Protein AF-A0A2N2P3Z3-F1 (afdb_monomer_lite)

Secondary structure (DSSP, 8-state):
----------------TT-----------------EEEEEEEESSSEEEEEEEE-TTS-EEEEEEEETTEEEEEEEEEETTEEEEEEEEETTS-EEEEE--TT----B-HHHHHHHHHHHHHTS-SPPPHHHHHHHHTT----SEEEEEEETTTEEEEEEEETTEEEEEE--SSEEEEEEEPP-TT------HHHHHHHHHHH-TT--HHHHHHHHHHHSTT-TTEEEEEEETTTTEEEEESTT-TTSEEEEETTTTEEEEEES-SS--EEEPPTT-EEHHHHHH---THHHHHHHHHHHHHHHHHHHHHHHHHHHHHH-

pLDDT: mean 82.74, std 19.51, range [28.84, 98.62]

Sequence (320 aa):
MIYRVLSIIVIWISLLPGFQPNTQNNLQTQDEPQPYTGSFVVYSDETYFGSNIDTLTGELRFRFKQANNHRAVFFDLLVGTEYFTIGAINDRGVFISFIITEDFLAGLTPSQFENDFFSTIYETLTIPSENRIREIVSYWDLQNVKMIFAGPNRNAYHLEIQGDLVEIRKIDGNYLSVAYQYSTDSGINMPSQYSFDTQLQAELAGFNRSKGLNLLNQFSGARQSIVSLFFEPAENKLYITLDNNITQIWMINVDGGTIETFRGFDQYHIGNVPEIGITSNDLRILNFSNEKLMDRVILGAIGILLIILVSNFILIKKTA

Radius of gyration: 28.52 Å; chains: 1; bounding box: 121×45×72 Å

Structure (mmCIF, N/CA/C/O backbone):
data_AF-A0A2N2P3Z3-F1
#
_entry.id   AF-A0A2N2P3Z3-F1
#
loop_
_atom_site.group_PDB
_atom_site.id
_atom_site.type_symbol
_atom_site.label_atom_id
_atom_site.label_alt_id
_atom_site.label_comp_id
_atom_site.label_asym_id
_atom_site.label_entity_id
_atom_site.label_seq_id
_atom_site.pdbx_PDB_ins_code
_atom_site.Cartn_x
_atom_site.Cartn_y
_atom_site.Cartn_z
_atom_site.occupancy
_atom_site.B_iso_or_equiv
_atom_site.auth_seq_id
_atom_site.auth_comp_id
_atom_site.auth_asym_id
_atom_site.auth_atom_id
_atom_site.pdbx_PDB_model_num
ATOM 1 N N . MET A 1 1 ? 59.239 15.417 49.909 1.00 39.31 1 MET A N 1
ATOM 2 C CA . MET A 1 1 ? 60.373 16.037 49.192 1.00 39.31 1 MET A CA 1
ATOM 3 C C . MET A 1 1 ? 61.646 15.376 49.698 1.00 39.31 1 MET A C 1
ATOM 5 O O . MET A 1 1 ? 61.897 15.489 50.886 1.00 39.31 1 MET A O 1
ATOM 9 N N . ILE A 1 2 ? 62.331 14.635 48.814 1.00 32.91 2 ILE A N 1
ATOM 10 C CA . ILE A 1 2 ? 63.708 14.077 48.843 1.00 32.91 2 ILE A CA 1
ATOM 11 C C . ILE A 1 2 ? 63.697 12.700 48.137 1.00 32.91 2 ILE A C 1
ATOM 13 O O . ILE A 1 2 ? 63.240 11.697 48.672 1.00 32.91 2 ILE A O 1
ATOM 17 N N . TYR A 1 3 ? 64.095 12.763 46.859 1.00 34.97 3 TYR A N 1
ATOM 18 C CA . TYR A 1 3 ? 64.877 11.839 46.013 1.00 34.97 3 TYR A CA 1
ATOM 19 C C . TYR A 1 3 ? 65.542 10.619 46.708 1.00 34.97 3 TYR A C 1
ATOM 21 O O . TYR A 1 3 ? 65.936 10.742 47.855 1.00 34.97 3 TYR A O 1
ATOM 29 N N . ARG A 1 4 ? 65.889 9.467 46.101 1.00 38.19 4 ARG A N 1
ATOM 30 C CA . ARG A 1 4 ? 65.838 8.842 44.755 1.00 38.19 4 ARG A CA 1
ATOM 31 C C . ARG A 1 4 ? 66.692 7.547 44.870 1.00 38.19 4 ARG A C 1
ATOM 33 O O . ARG A 1 4 ? 67.586 7.504 45.707 1.00 38.19 4 ARG A O 1
ATOM 40 N N . VAL A 1 5 ? 66.519 6.622 43.920 1.00 35.47 5 VAL A N 1
ATOM 41 C CA . VAL A 1 5 ? 67.502 5.641 43.381 1.00 35.47 5 VAL A CA 1
ATOM 42 C C . VAL A 1 5 ? 67.357 4.155 43.787 1.00 35.47 5 VAL A C 1
ATOM 44 O O . VAL A 1 5 ? 67.259 3.807 44.956 1.00 35.47 5 VAL A O 1
ATOM 47 N N . LEU A 1 6 ? 67.494 3.340 42.725 1.00 28.84 6 LEU A N 1
ATOM 48 C CA . LEU A 1 6 ? 67.692 1.890 42.537 1.00 28.84 6 LEU A CA 1
ATOM 49 C C . LEU A 1 6 ? 66.429 1.062 42.231 1.00 28.84 6 LEU A C 1
ATOM 51 O O . LEU A 1 6 ? 65.482 1.087 42.996 1.00 28.84 6 LEU A O 1
ATOM 55 N N . SER A 1 7 ? 66.337 0.250 41.172 1.00 29.86 7 SER A N 1
ATOM 56 C CA . SER A 1 7 ? 67.176 0.027 39.986 1.00 29.86 7 SER A CA 1
ATOM 57 C C . SER A 1 7 ? 66.409 -0.841 38.975 1.00 29.86 7 SER A C 1
ATOM 59 O O . SER A 1 7 ? 65.737 -1.796 39.340 1.00 29.86 7 SER A O 1
ATOM 61 N N . ILE A 1 8 ? 66.570 -0.469 37.708 1.00 35.28 8 ILE A N 1
ATOM 62 C CA . ILE A 1 8 ? 66.515 -1.220 36.444 1.00 35.28 8 ILE A CA 1
ATOM 63 C C . ILE A 1 8 ? 66.416 -2.756 36.556 1.00 35.28 8 ILE A C 1
ATOM 65 O O . ILE A 1 8 ? 67.372 -3.383 36.997 1.00 35.28 8 ILE A O 1
ATOM 69 N N . ILE A 1 9 ? 65.363 -3.344 35.966 1.00 32.34 9 ILE A N 1
ATOM 70 C CA . ILE A 1 9 ? 65.470 -4.541 35.108 1.00 32.34 9 ILE A CA 1
ATOM 71 C C . ILE A 1 9 ? 64.547 -4.339 33.897 1.00 32.34 9 ILE A C 1
ATOM 73 O O . ILE A 1 9 ? 63.337 -4.532 33.960 1.00 32.34 9 ILE A O 1
ATOM 77 N N . VAL A 1 10 ? 65.152 -3.918 32.788 1.00 35.03 10 VAL A N 1
ATOM 78 C CA . VAL A 1 10 ? 64.618 -4.060 31.432 1.00 35.03 10 VAL A CA 1
ATOM 79 C C . VAL A 1 10 ? 65.213 -5.359 30.903 1.00 35.03 10 VAL A C 1
ATOM 81 O O . VAL A 1 10 ? 66.427 -5.430 30.726 1.00 35.03 10 VAL A O 1
ATOM 84 N N . ILE A 1 11 ? 64.392 -6.381 30.663 1.00 36.84 11 ILE A N 1
ATOM 85 C CA . ILE A 1 11 ? 64.802 -7.534 29.857 1.00 36.84 11 ILE A CA 1
ATOM 86 C C . ILE A 1 11 ? 63.898 -7.602 28.635 1.00 36.84 11 ILE A C 1
ATOM 88 O O . ILE A 1 11 ? 62.698 -7.853 28.709 1.00 36.84 11 ILE A O 1
ATOM 92 N N . TRP A 1 12 ? 64.554 -7.334 27.514 1.00 34.81 12 TRP A N 1
ATOM 93 C CA . TRP A 1 12 ? 64.168 -7.652 26.155 1.00 34.81 12 TRP A CA 1
ATOM 94 C C . TRP A 1 12 ? 63.855 -9.145 26.005 1.00 34.81 12 TRP A C 1
ATOM 96 O O . TRP A 1 12 ? 64.734 -9.977 26.211 1.00 34.81 12 TRP A O 1
ATOM 106 N N . ILE A 1 13 ? 62.643 -9.474 25.555 1.00 35.88 13 ILE A N 1
ATOM 107 C CA . ILE A 1 13 ? 62.380 -10.708 24.805 1.00 35.88 13 ILE A CA 1
ATOM 108 C C . ILE A 1 13 ? 61.639 -10.305 23.530 1.00 35.88 13 ILE A C 1
ATOM 110 O O . ILE A 1 13 ? 60.417 -10.333 23.435 1.00 35.88 13 ILE A O 1
ATOM 114 N N . SER A 1 14 ? 62.417 -9.886 22.543 1.00 35.62 14 SER A N 1
ATOM 115 C CA . SER A 1 14 ? 62.091 -10.025 21.129 1.00 35.62 14 SER A CA 1
ATOM 116 C C . SER A 1 14 ? 63.182 -10.916 20.540 1.00 35.62 14 SER A C 1
ATOM 118 O O . SER A 1 14 ? 64.341 -10.767 20.919 1.00 35.62 14 SER A O 1
ATOM 120 N N . LEU A 1 15 ? 62.781 -11.845 19.662 1.00 40.59 15 LEU A N 1
ATOM 121 C CA . LEU A 1 15 ? 63.552 -12.915 18.991 1.00 40.59 15 LEU A CA 1
ATOM 122 C C . LEU A 1 15 ? 63.133 -14.339 19.403 1.00 40.59 15 LEU A C 1
ATOM 124 O O . LEU A 1 15 ? 63.934 -15.141 19.871 1.00 40.59 15 LEU A O 1
ATOM 128 N N . LEU A 1 16 ? 61.874 -14.679 19.119 1.00 36.31 16 LEU A N 1
ATOM 129 C CA . LEU A 1 16 ? 61.511 -16.033 18.697 1.00 36.31 16 LEU A CA 1
ATOM 130 C C . LEU A 1 16 ? 60.692 -15.928 17.398 1.00 36.31 16 LEU A C 1
ATOM 132 O O . LEU A 1 16 ? 59.598 -15.361 17.422 1.00 36.31 16 LEU A O 1
ATOM 136 N N . PRO A 1 17 ? 61.194 -16.432 16.257 1.00 39.22 17 PRO A N 1
ATOM 137 C CA . PRO A 1 17 ? 60.389 -16.576 15.054 1.00 39.22 17 PRO A CA 1
ATOM 138 C C . PRO A 1 17 ? 59.446 -17.766 15.266 1.00 39.22 17 PRO A C 1
ATOM 140 O O . PRO A 1 17 ? 59.898 -18.905 15.343 1.00 39.22 17 PRO A O 1
ATOM 143 N N . GLY A 1 18 ? 58.145 -17.508 15.415 1.00 45.94 18 GLY A N 1
ATOM 144 C CA . GLY A 1 18 ? 57.142 -18.581 15.491 1.00 45.94 18 GLY A CA 1
ATOM 145 C C . GLY A 1 18 ? 55.956 -18.362 16.430 1.00 45.94 18 GLY A C 1
ATOM 146 O O . GLY A 1 18 ? 55.043 -19.177 16.418 1.00 45.94 18 GLY A O 1
ATOM 147 N N . PHE A 1 19 ? 55.911 -17.274 17.203 1.00 32.53 19 PHE A N 1
ATOM 148 C CA . PHE A 1 19 ? 54.709 -16.900 17.955 1.00 32.53 19 PHE A CA 1
ATOM 149 C C . PHE A 1 19 ? 53.917 -15.844 17.176 1.00 32.53 19 PHE A C 1
ATOM 151 O O . PHE A 1 19 ? 54.116 -14.644 17.351 1.00 32.53 19 PHE A O 1
ATOM 158 N N . GLN A 1 20 ? 53.021 -16.287 16.292 1.00 38.12 20 GLN A N 1
ATOM 159 C CA . GLN A 1 20 ? 51.887 -15.450 15.908 1.00 38.12 20 GLN A CA 1
ATOM 160 C C . GLN A 1 20 ? 50.830 -15.587 17.010 1.00 38.12 20 GLN A C 1
ATOM 162 O O . GLN A 1 20 ? 50.390 -16.711 17.267 1.00 38.12 20 GLN A O 1
ATOM 167 N N . PRO A 1 21 ? 50.421 -14.505 17.698 1.00 36.94 21 PRO A N 1
ATOM 168 C CA . PRO A 1 21 ? 49.223 -14.567 18.514 1.00 36.94 21 PRO A CA 1
ATOM 169 C C . PRO A 1 21 ? 48.068 -14.924 17.581 1.00 36.94 21 PRO A C 1
ATOM 171 O O . PRO A 1 21 ? 47.825 -14.251 16.582 1.00 36.94 21 PRO A O 1
ATOM 174 N N . ASN A 1 22 ? 47.410 -16.035 17.892 1.00 32.59 22 ASN A N 1
ATOM 175 C CA . ASN A 1 22 ? 46.232 -16.513 17.199 1.00 32.59 22 ASN A CA 1
ATOM 176 C C . ASN A 1 22 ? 45.123 -15.465 17.379 1.00 32.59 22 ASN A C 1
ATOM 178 O O . ASN A 1 22 ? 44.410 -15.471 18.380 1.00 32.59 22 ASN A O 1
ATOM 182 N N . THR A 1 23 ? 45.013 -14.516 16.450 1.00 36.41 23 THR A N 1
ATOM 183 C CA . THR A 1 23 ? 43.894 -13.576 16.370 1.00 36.41 23 THR A CA 1
ATOM 184 C C . THR A 1 23 ? 42.687 -14.299 15.784 1.00 36.41 23 THR A C 1
ATOM 186 O O . THR A 1 23 ? 42.245 -14.013 14.676 1.00 36.41 23 THR A O 1
ATOM 189 N N . GLN A 1 24 ? 42.146 -15.255 16.534 1.00 40.38 24 GLN A N 1
ATOM 190 C CA . GLN A 1 24 ? 40.719 -15.528 16.492 1.00 40.38 24 GLN A CA 1
ATOM 191 C C . GLN A 1 24 ? 40.101 -14.864 17.710 1.00 40.38 24 GLN A C 1
ATOM 193 O O . GLN A 1 24 ? 40.315 -15.304 18.836 1.00 40.38 24 GLN A O 1
ATOM 198 N N . ASN A 1 25 ? 39.428 -13.745 17.450 1.00 33.97 25 ASN A N 1
ATOM 199 C CA . ASN A 1 25 ? 38.181 -13.297 18.075 1.00 33.97 25 ASN A CA 1
ATOM 200 C C . ASN A 1 25 ? 38.008 -11.800 17.805 1.00 33.97 25 ASN A C 1
ATOM 202 O O . ASN A 1 25 ? 38.025 -10.984 18.715 1.00 33.97 25 ASN A O 1
ATOM 206 N N . ASN A 1 26 ? 37.803 -11.448 16.538 1.00 29.75 26 ASN A N 1
ATOM 207 C CA . ASN A 1 26 ? 36.744 -10.496 16.247 1.00 29.75 26 ASN A CA 1
ATOM 208 C C . ASN A 1 26 ? 35.620 -11.337 15.660 1.00 29.75 26 ASN A C 1
ATOM 210 O O . ASN A 1 26 ? 35.545 -11.556 14.454 1.00 29.75 26 ASN A O 1
ATOM 214 N N . LEU A 1 27 ? 34.798 -11.885 16.558 1.00 33.72 27 LEU A N 1
ATOM 215 C CA . LEU A 1 27 ? 33.400 -12.119 16.239 1.00 33.72 27 LEU A CA 1
ATOM 216 C C . LEU A 1 27 ? 32.910 -10.803 15.637 1.00 33.72 27 LEU A C 1
ATOM 218 O O . LEU A 1 27 ? 32.864 -9.794 16.339 1.00 33.72 27 LEU A O 1
ATOM 222 N N . GLN A 1 28 ? 32.654 -10.808 14.329 1.00 30.89 28 GLN A N 1
ATOM 223 C CA . GLN A 1 28 ? 31.801 -9.811 13.709 1.00 30.89 28 GLN A CA 1
ATOM 224 C C . GLN A 1 28 ? 30.527 -9.807 14.546 1.00 30.89 28 GLN A C 1
ATOM 226 O O . GLN A 1 28 ? 29.762 -10.772 14.544 1.00 30.89 28 GLN A O 1
ATOM 231 N N . THR A 1 29 ? 30.369 -8.769 15.359 1.00 32.88 29 THR A N 1
ATOM 232 C CA . THR A 1 29 ? 29.075 -8.402 15.908 1.00 32.88 29 THR A CA 1
ATOM 233 C C . THR A 1 29 ? 28.138 -8.348 14.717 1.00 32.88 29 THR A C 1
ATOM 235 O O . THR A 1 29 ? 28.451 -7.635 13.767 1.00 32.88 29 THR A O 1
ATOM 238 N N . GLN A 1 30 ? 27.082 -9.168 14.738 1.00 37.25 30 GLN A N 1
ATOM 239 C CA . GLN A 1 30 ? 25.991 -9.111 13.769 1.00 37.25 30 GLN A CA 1
ATOM 240 C C . GLN A 1 30 ? 25.714 -7.645 13.457 1.00 37.25 30 GLN A C 1
ATOM 242 O O . GLN A 1 30 ? 25.339 -6.898 14.362 1.00 37.25 30 GLN A O 1
ATOM 247 N N . ASP A 1 31 ? 25.985 -7.250 12.214 1.00 42.22 31 ASP A N 1
ATOM 248 C CA . ASP A 1 31 ? 25.640 -5.933 11.710 1.00 42.22 31 ASP A CA 1
ATOM 249 C C . ASP A 1 31 ? 24.164 -5.715 12.035 1.00 42.22 31 ASP A C 1
ATOM 251 O O . ASP A 1 31 ? 23.313 -6.506 11.612 1.00 42.22 31 ASP A O 1
ATOM 255 N N . GLU A 1 32 ? 23.855 -4.701 12.847 1.00 43.09 32 GLU A N 1
ATOM 256 C CA . GLU A 1 32 ? 22.461 -4.327 13.035 1.00 43.09 32 GLU A CA 1
ATOM 257 C C . GLU A 1 32 ? 21.872 -4.057 11.647 1.00 43.09 32 GLU A C 1
ATOM 259 O O . GLU A 1 32 ? 22.487 -3.311 10.875 1.00 43.09 32 GLU A O 1
ATOM 264 N N . PRO A 1 33 ? 20.737 -4.684 11.288 1.00 48.66 33 PRO A N 1
ATOM 265 C CA . PRO A 1 33 ? 20.140 -4.496 9.982 1.00 48.66 33 PRO A CA 1
ATOM 266 C C . PRO A 1 33 ? 19.823 -3.017 9.820 1.00 48.66 33 PRO A C 1
ATOM 268 O O . PRO A 1 33 ? 19.023 -2.426 10.550 1.00 48.66 33 PRO A O 1
ATOM 271 N N . GLN A 1 34 ? 20.528 -2.416 8.875 1.00 54.81 34 GLN A N 1
ATOM 272 C CA . GLN A 1 34 ? 20.375 -1.013 8.545 1.00 54.81 34 GLN A CA 1
ATOM 273 C C . GLN A 1 34 ? 18.978 -0.835 7.948 1.00 54.81 34 GLN A C 1
ATOM 275 O O . GLN A 1 34 ? 18.419 -1.793 7.420 1.00 54.81 34 GLN A O 1
ATOM 280 N N . PRO A 1 35 ? 18.346 0.324 8.119 1.00 59.03 35 PRO A N 1
ATOM 281 C CA . PRO A 1 35 ? 16.951 0.484 7.744 1.00 59.03 35 PRO A CA 1
ATOM 282 C C . PRO A 1 35 ? 16.801 0.545 6.224 1.00 59.03 35 PRO A C 1
ATOM 284 O O . PRO A 1 35 ? 17.507 1.305 5.564 1.00 59.03 35 PRO A O 1
ATOM 287 N N . TYR A 1 36 ? 15.854 -0.223 5.688 1.00 74.06 36 TYR A N 1
ATOM 288 C CA . TYR A 1 36 ? 15.431 -0.175 4.290 1.00 74.06 36 TYR A CA 1
ATOM 289 C C . TYR A 1 36 ? 13.912 -0.050 4.228 1.00 74.06 36 TYR A C 1
ATOM 291 O O . TYR A 1 36 ? 13.176 -0.573 5.069 1.00 74.06 36 TYR A O 1
ATOM 299 N N . THR A 1 37 ? 13.417 0.599 3.183 1.00 81.88 37 THR A N 1
ATOM 300 C CA . THR A 1 37 ? 12.019 0.447 2.783 1.00 81.88 37 THR A CA 1
ATOM 301 C C . THR A 1 37 ? 11.971 -0.582 1.666 1.00 81.88 37 THR A C 1
ATOM 303 O O . THR A 1 37 ? 12.776 -0.571 0.738 1.00 81.88 37 THR A O 1
ATOM 306 N N . GLY A 1 38 ? 11.061 -1.538 1.790 1.00 87.69 38 GLY A N 1
ATOM 307 C CA . GLY A 1 38 ? 10.886 -2.627 0.845 1.00 87.69 38 GLY A CA 1
ATOM 308 C C . GLY A 1 38 ? 9.411 -2.789 0.548 1.00 87.69 38 GLY A C 1
ATOM 309 O O . GLY A 1 38 ? 8.590 -2.772 1.463 1.00 87.69 38 GLY A O 1
ATOM 310 N N . SER A 1 39 ? 9.085 -2.931 -0.726 1.00 93.38 39 SER A N 1
ATOM 311 C CA . SER A 1 39 ? 7.749 -3.231 -1.216 1.00 93.38 39 SER A CA 1
ATOM 312 C C . SER A 1 39 ? 7.791 -4.469 -2.088 1.00 93.38 39 SER A C 1
ATOM 314 O O . SER A 1 39 ? 8.725 -4.661 -2.865 1.00 93.38 39 SER A O 1
ATOM 316 N N . PHE A 1 40 ? 6.783 -5.321 -1.975 1.00 95.50 40 PHE A N 1
ATOM 317 C CA . PHE A 1 40 ? 6.696 -6.530 -2.770 1.00 95.50 40 PHE A CA 1
ATOM 318 C C . PHE A 1 40 ? 5.278 -6.842 -3.218 1.00 95.50 40 PHE A C 1
ATOM 320 O O . PHE A 1 40 ? 4.282 -6.422 -2.626 1.00 95.50 40 PHE A O 1
ATOM 327 N N . VAL A 1 41 ? 5.228 -7.679 -4.245 1.00 96.88 41 VAL A N 1
ATOM 328 C CA . VAL A 1 41 ? 4.048 -8.394 -4.704 1.00 96.88 41 VAL A CA 1
ATOM 329 C C . VAL A 1 41 ? 4.417 -9.864 -4.805 1.00 96.88 41 VAL A C 1
ATOM 331 O O . VAL A 1 41 ? 5.460 -10.182 -5.370 1.00 96.88 41 VAL A O 1
ATOM 334 N N . VAL A 1 42 ? 3.570 -10.762 -4.311 1.00 96.94 42 VAL A N 1
ATOM 335 C CA . VAL A 1 42 ? 3.724 -12.211 -4.482 1.00 96.94 42 VAL A CA 1
ATOM 336 C C . VAL A 1 42 ? 2.447 -12.796 -5.061 1.00 96.94 42 VAL A C 1
ATOM 338 O O . VAL A 1 42 ? 1.352 -12.546 -4.570 1.00 96.94 42 VAL A O 1
ATOM 341 N N . TYR A 1 43 ? 2.610 -13.616 -6.089 1.00 95.38 43 TYR A N 1
ATOM 342 C CA . TYR A 1 43 ? 1.585 -14.409 -6.746 1.00 95.38 43 TYR A CA 1
ATOM 343 C C . TYR A 1 43 ? 1.859 -15.890 -6.484 1.00 95.38 43 TYR A C 1
ATOM 345 O O . TYR A 1 43 ? 2.611 -16.545 -7.210 1.00 95.38 43 TYR A O 1
ATOM 353 N N . SER A 1 44 ? 1.244 -16.405 -5.427 1.00 91.19 44 SER A N 1
ATOM 354 C CA . SER A 1 44 ? 1.322 -17.805 -5.006 1.00 91.19 44 SER A CA 1
ATOM 355 C C . SER A 1 44 ? -0.018 -18.505 -5.278 1.00 91.19 44 SER A C 1
ATOM 357 O O . SER A 1 44 ? -0.599 -18.287 -6.344 1.00 91.19 44 SER A O 1
ATOM 359 N N . ASP A 1 45 ? -0.511 -19.312 -4.336 1.00 90.62 45 ASP A N 1
ATOM 360 C CA . ASP A 1 45 ? -1.900 -19.790 -4.337 1.00 90.62 45 ASP A CA 1
ATOM 361 C C . ASP A 1 45 ? -2.878 -18.609 -4.199 1.00 90.62 45 ASP A C 1
ATOM 363 O O . ASP A 1 45 ? -3.936 -18.589 -4.825 1.00 90.62 45 ASP A O 1
ATOM 367 N N . GLU A 1 46 ? -2.466 -17.577 -3.457 1.00 93.50 46 GLU A N 1
ATOM 368 C CA . GLU A 1 46 ? -3.127 -16.276 -3.382 1.00 93.50 46 GLU A CA 1
ATOM 369 C C . GLU A 1 46 ? -2.162 -15.140 -3.760 1.00 93.50 46 GLU A C 1
ATOM 371 O O . GLU A 1 46 ? -0.946 -15.332 -3.907 1.00 93.50 46 GLU A O 1
ATOM 376 N N . THR A 1 47 ? -2.721 -13.939 -3.939 1.00 95.44 47 THR A N 1
ATOM 377 C CA . THR A 1 47 ? -1.943 -12.712 -4.158 1.00 95.44 47 THR A CA 1
ATOM 378 C C . THR A 1 47 ? -1.683 -12.028 -2.823 1.00 95.44 47 THR A C 1
ATOM 380 O O . THR A 1 47 ? -2.592 -11.927 -2.008 1.00 95.44 47 THR A O 1
ATOM 383 N N . TYR A 1 48 ? -0.472 -11.521 -2.623 1.00 97.38 48 TYR A N 1
ATOM 384 C CA . TYR A 1 48 ? -0.086 -10.781 -1.426 1.00 97.38 48 TYR A CA 1
ATOM 385 C C . TYR A 1 48 ? 0.696 -9.532 -1.807 1.00 97.38 48 TYR A C 1
ATOM 387 O O . TYR A 1 48 ? 1.555 -9.580 -2.691 1.00 97.38 48 TYR A O 1
ATOM 395 N N . PHE A 1 49 ? 0.442 -8.433 -1.105 1.00 97.50 49 PHE A N 1
ATOM 396 C CA . PHE A 1 49 ? 1.190 -7.190 -1.263 1.00 97.50 49 PHE A CA 1
ATOM 397 C C . PHE A 1 49 ? 1.774 -6.759 0.074 1.00 97.50 49 PHE A C 1
ATOM 399 O O . PHE A 1 49 ? 1.123 -6.901 1.108 1.00 97.50 49 PHE A O 1
ATOM 406 N N . GLY A 1 50 ? 2.981 -6.207 0.058 1.00 96.38 50 GLY A N 1
ATOM 407 C CA . GLY A 1 50 ? 3.633 -5.686 1.253 1.00 96.38 50 GLY A CA 1
ATOM 408 C C . GLY A 1 50 ? 4.401 -4.409 0.961 1.00 96.38 50 GLY A C 1
ATOM 409 O O . GLY A 1 50 ? 4.945 -4.268 -0.129 1.00 96.38 50 GLY A O 1
ATOM 410 N N . SER A 1 51 ? 4.454 -3.490 1.921 1.00 94.88 51 SER A N 1
ATOM 411 C CA . SER A 1 51 ? 5.239 -2.257 1.824 1.00 94.88 51 SER A CA 1
ATOM 412 C C . SER A 1 51 ? 5.666 -1.767 3.201 1.00 94.88 51 SER A C 1
ATOM 414 O O . SER A 1 51 ? 4.831 -1.615 4.087 1.00 94.88 51 SER A O 1
ATOM 416 N N . ASN A 1 52 ? 6.947 -1.452 3.365 1.00 92.38 52 ASN A N 1
ATOM 417 C CA . ASN A 1 52 ? 7.446 -0.627 4.462 1.00 92.38 52 ASN A CA 1
ATOM 418 C C . ASN A 1 52 ? 7.470 0.834 4.025 1.00 92.38 52 ASN A C 1
ATOM 420 O O . ASN A 1 52 ? 8.041 1.160 2.986 1.00 92.38 52 ASN A O 1
ATOM 424 N N . ILE A 1 53 ? 6.893 1.706 4.842 1.00 90.56 53 ILE A N 1
ATOM 425 C CA . ILE A 1 53 ? 6.878 3.149 4.626 1.00 90.56 53 ILE A CA 1
ATOM 426 C C . ILE A 1 53 ? 7.612 3.795 5.791 1.00 90.56 53 ILE A C 1
ATOM 428 O O . ILE A 1 53 ? 7.238 3.590 6.945 1.00 90.56 53 ILE A O 1
ATOM 432 N N . ASP A 1 54 ? 8.644 4.576 5.488 1.00 87.19 54 ASP A N 1
ATOM 433 C CA . ASP A 1 54 ? 9.316 5.390 6.493 1.00 87.19 54 ASP A CA 1
ATOM 434 C C . ASP A 1 54 ? 8.539 6.681 6.726 1.00 87.19 54 ASP A C 1
ATOM 436 O O . ASP A 1 54 ? 8.345 7.487 5.817 1.00 87.19 54 ASP A O 1
ATOM 440 N N . THR A 1 55 ? 8.087 6.866 7.960 1.00 82.88 55 THR A N 1
ATOM 441 C CA . THR A 1 55 ? 7.372 8.051 8.421 1.00 82.88 55 THR A CA 1
ATOM 442 C C . THR A 1 55 ? 8.293 8.986 9.206 1.00 82.88 55 THR A C 1
ATOM 444 O O . THR A 1 55 ? 7.826 9.759 10.032 1.00 82.88 55 THR A O 1
ATOM 447 N N . LEU A 1 56 ? 9.614 8.947 9.003 1.00 80.50 56 LEU A N 1
ATOM 448 C CA . LEU A 1 56 ? 10.529 9.898 9.651 1.00 80.50 56 LEU A CA 1
ATOM 449 C C . LEU A 1 56 ? 10.182 11.354 9.298 1.00 80.50 56 LEU A C 1
ATOM 451 O O . LEU A 1 56 ? 10.350 12.256 10.116 1.00 80.50 56 LEU A O 1
ATOM 455 N N . THR A 1 57 ? 9.681 11.575 8.083 1.00 74.81 57 THR A N 1
ATOM 456 C CA . THR A 1 57 ? 9.308 12.891 7.552 1.00 74.81 57 THR A CA 1
ATOM 457 C C . THR A 1 57 ? 7.905 13.349 7.959 1.00 74.81 57 THR A C 1
ATOM 459 O O . THR A 1 57 ? 7.557 14.503 7.702 1.00 74.81 57 THR A O 1
ATOM 462 N N . GLY A 1 58 ? 7.121 12.497 8.634 1.00 85.75 58 GLY A N 1
ATOM 463 C CA . GLY A 1 58 ? 5.808 12.868 9.151 1.00 85.75 58 GLY A CA 1
ATOM 464 C C . GLY A 1 58 ? 4.926 11.686 9.544 1.00 85.75 58 GLY A C 1
ATOM 465 O O . GLY A 1 58 ? 5.331 10.782 10.262 1.00 85.75 58 GLY A O 1
ATOM 466 N N . GLU A 1 59 ? 3.667 11.724 9.141 1.00 91.94 59 GLU A N 1
ATOM 467 C CA . GLU A 1 59 ? 2.627 10.834 9.650 1.00 91.94 59 GLU A CA 1
ATOM 468 C C . GLU A 1 59 ? 1.888 10.149 8.505 1.00 91.94 59 GLU A C 1
ATOM 470 O O . GLU A 1 59 ? 1.566 10.783 7.502 1.00 91.94 59 GLU A O 1
ATOM 475 N N . LEU A 1 60 ? 1.600 8.855 8.660 1.00 95.56 60 LEU A N 1
ATOM 476 C CA . LEU A 1 60 ? 0.813 8.111 7.685 1.00 95.56 60 LEU A CA 1
ATOM 477 C C . LEU A 1 60 ? -0.671 8.188 8.046 1.00 95.56 60 LEU A C 1
ATOM 479 O O . LEU A 1 60 ? -1.044 7.966 9.194 1.00 95.56 60 LEU A O 1
ATOM 483 N N . ARG A 1 61 ? -1.523 8.443 7.059 1.00 97.44 61 ARG A N 1
ATOM 484 C CA . ARG A 1 61 ? -2.976 8.489 7.191 1.00 97.44 61 ARG A CA 1
ATOM 485 C C . ARG A 1 61 ? -3.638 7.506 6.241 1.00 97.44 61 ARG A C 1
ATOM 487 O O . ARG A 1 61 ? -3.339 7.479 5.052 1.00 97.44 61 ARG A O 1
ATOM 494 N N . PHE A 1 62 ? -4.590 6.748 6.766 1.00 98.19 62 PHE A N 1
ATOM 495 C CA . PHE A 1 62 ? -5.410 5.800 6.028 1.00 98.19 62 PHE A CA 1
ATOM 496 C C . PHE A 1 62 ? -6.782 6.413 5.780 1.00 98.19 62 PHE A C 1
ATOM 498 O O . PHE A 1 62 ? -7.543 6.621 6.724 1.00 98.19 62 PHE A O 1
ATOM 505 N N . ARG A 1 63 ? -7.118 6.707 4.523 1.00 97.81 63 ARG A N 1
ATOM 506 C CA . ARG A 1 63 ? -8.452 7.200 4.148 1.00 97.81 63 ARG A CA 1
ATOM 507 C C . ARG A 1 63 ? -9.253 6.104 3.480 1.00 97.81 63 ARG A C 1
ATOM 509 O O . ARG A 1 63 ? -8.781 5.502 2.522 1.00 97.81 63 ARG A O 1
ATOM 516 N N . PHE A 1 64 ? -10.478 5.900 3.940 1.00 97.75 64 PHE A N 1
ATOM 517 C CA . PHE A 1 64 ? -11.434 5.013 3.294 1.00 97.75 64 PHE A CA 1
ATOM 518 C C . PHE A 1 64 ? -12.388 5.819 2.415 1.00 97.75 64 PHE A C 1
ATOM 520 O O . PHE A 1 64 ? -12.909 6.849 2.843 1.00 97.75 64 PHE A O 1
ATOM 527 N N . LYS A 1 65 ? -12.640 5.344 1.196 1.00 97.50 65 LYS A N 1
ATOM 528 C CA . LYS A 1 65 ? -13.638 5.926 0.297 1.00 97.50 65 LYS A CA 1
ATOM 529 C C . LYS A 1 65 ? -14.395 4.841 -0.457 1.00 97.50 65 LYS A C 1
ATOM 531 O O . LYS A 1 65 ? -13.882 3.751 -0.706 1.00 97.50 65 LYS A O 1
ATOM 536 N N . GLN A 1 66 ? -15.617 5.186 -0.849 1.00 96.25 66 GLN A N 1
ATOM 537 C CA . GLN A 1 66 ? -16.474 4.352 -1.675 1.00 96.25 66 GLN A CA 1
ATOM 538 C C . GLN A 1 66 ? -17.032 5.173 -2.840 1.00 96.25 66 GLN A C 1
ATOM 540 O O . GLN A 1 66 ? -17.604 6.242 -2.635 1.00 96.25 66 GLN A O 1
ATOM 545 N N . ALA A 1 67 ? -16.907 4.648 -4.055 1.00 95.00 67 ALA A N 1
ATOM 546 C CA . ALA A 1 67 ? -17.505 5.198 -5.266 1.00 95.00 67 ALA A CA 1
ATOM 547 C C . ALA A 1 67 ? -17.837 4.054 -6.233 1.00 95.00 67 ALA A C 1
ATOM 549 O O . ALA A 1 67 ? -17.158 3.035 -6.239 1.00 95.00 67 ALA A O 1
ATOM 550 N N . ASN A 1 68 ? -18.897 4.186 -7.036 1.00 93.12 68 ASN A N 1
ATOM 551 C CA . ASN A 1 68 ? -19.306 3.174 -8.027 1.00 93.12 68 ASN A CA 1
ATOM 552 C C . ASN A 1 68 ? -19.471 1.740 -7.471 1.00 93.12 68 ASN A C 1
ATOM 554 O O . ASN A 1 68 ? -19.201 0.774 -8.172 1.00 93.12 68 ASN A O 1
ATOM 558 N N . ASN A 1 69 ? -19.932 1.585 -6.222 1.00 93.62 69 ASN A N 1
ATOM 559 C CA . ASN A 1 69 ? -19.994 0.296 -5.500 1.00 93.62 69 ASN A CA 1
ATOM 560 C C . ASN A 1 69 ? -18.635 -0.388 -5.268 1.00 93.62 69 ASN A C 1
ATOM 562 O O . ASN A 1 69 ? -18.601 -1.572 -4.935 1.00 93.62 69 ASN A O 1
ATOM 566 N N . HIS A 1 70 ? -17.549 0.367 -5.392 1.00 96.56 70 HIS A N 1
ATOM 567 C CA . HIS A 1 70 ? -16.190 -0.065 -5.121 1.00 96.56 70 HIS A CA 1
ATOM 568 C C . HIS A 1 70 ? -15.602 0.724 -3.968 1.00 96.56 70 HIS A C 1
ATOM 570 O O . HIS A 1 70 ? -15.922 1.898 -3.755 1.00 96.56 70 HIS A O 1
ATOM 576 N N . ARG A 1 71 ? -14.759 0.048 -3.202 1.00 97.44 71 ARG A N 1
ATOM 577 C CA . ARG A 1 71 ? -14.158 0.568 -1.978 1.00 97.44 71 ARG A CA 1
ATOM 578 C C . ARG A 1 71 ? -12.657 0.616 -2.134 1.00 97.44 71 ARG A C 1
ATOM 580 O O . ARG A 1 71 ? -12.063 -0.272 -2.746 1.00 97.44 71 ARG A O 1
ATOM 587 N N . ALA A 1 72 ? -12.058 1.640 -1.551 1.00 98.06 72 ALA A N 1
ATOM 588 C CA . ALA A 1 72 ? -10.625 1.820 -1.581 1.00 98.06 72 ALA A CA 1
ATOM 589 C C . ALA A 1 72 ? -10.099 2.392 -0.270 1.00 98.06 72 ALA A C 1
ATOM 591 O O . ALA A 1 72 ? -10.770 3.174 0.410 1.00 98.06 72 ALA A O 1
ATOM 592 N N . VAL A 1 73 ? -8.869 2.002 0.051 1.00 98.56 73 VAL A N 1
ATOM 593 C CA . VAL A 1 73 ? -8.083 2.592 1.131 1.00 98.56 73 VAL A CA 1
ATOM 594 C C . VAL A 1 73 ? -6.893 3.295 0.499 1.00 98.56 73 VAL A C 1
ATOM 596 O O . VAL A 1 73 ? -6.139 2.680 -0.251 1.00 98.56 73 VAL A O 1
ATOM 599 N N . PHE A 1 74 ? -6.735 4.576 0.804 1.00 98.31 74 PHE A N 1
ATOM 600 C CA . PHE A 1 74 ? -5.619 5.409 0.368 1.00 98.31 74 PHE A CA 1
ATOM 601 C C . PHE A 1 74 ? -4.637 5.591 1.518 1.00 98.31 74 PHE A C 1
ATOM 603 O O . PHE A 1 74 ? -5.049 5.716 2.675 1.00 98.31 74 PHE A O 1
ATOM 610 N N . PHE A 1 75 ? -3.352 5.641 1.184 1.00 96.31 75 PHE A N 1
ATOM 611 C CA . PHE A 1 75 ? -2.260 5.888 2.117 1.00 96.31 75 PHE A CA 1
ATOM 612 C C . PHE A 1 75 ? -1.702 7.273 1.822 1.00 96.31 75 PHE A C 1
ATOM 614 O O . PHE A 1 75 ? -1.128 7.485 0.754 1.00 96.31 75 PHE A O 1
ATOM 621 N N . ASP A 1 76 ? -1.867 8.215 2.746 1.00 96.81 76 ASP A N 1
ATOM 622 C CA . ASP A 1 76 ? -1.282 9.543 2.614 1.00 96.81 76 ASP A CA 1
ATOM 623 C C . ASP A 1 76 ? -0.148 9.736 3.613 1.00 96.81 76 ASP A C 1
ATOM 625 O O . ASP A 1 76 ? -0.330 9.492 4.802 1.00 96.81 76 ASP A O 1
ATOM 629 N N . LEU A 1 77 ? 0.990 10.237 3.151 1.00 94.81 77 LEU A N 1
ATOM 630 C CA . LEU A 1 77 ? 2.097 10.655 3.999 1.00 94.81 77 LEU A CA 1
ATOM 631 C C . LEU A 1 77 ? 2.044 12.172 4.187 1.00 94.81 77 LEU A C 1
ATOM 633 O O . LEU A 1 77 ? 1.995 12.922 3.211 1.00 94.81 77 LEU A O 1
ATOM 637 N N . LEU A 1 78 ? 2.049 12.622 5.438 1.00 93.69 78 LEU A N 1
ATOM 638 C CA . LEU A 1 78 ? 2.252 14.022 5.786 1.00 93.69 78 LEU A CA 1
ATOM 639 C C . LEU A 1 78 ? 3.728 14.372 5.573 1.00 93.69 78 LEU A C 1
ATOM 641 O O . LEU A 1 78 ? 4.594 13.754 6.185 1.00 93.69 78 LEU A O 1
ATOM 645 N N . VAL A 1 79 ? 4.004 15.376 4.745 1.00 89.94 79 VAL A N 1
ATOM 646 C CA . VAL A 1 79 ? 5.339 15.955 4.558 1.00 89.94 79 VAL A CA 1
ATOM 647 C C . VAL A 1 79 ? 5.227 17.459 4.788 1.00 89.94 79 VAL A C 1
ATOM 649 O O . VAL A 1 79 ? 4.501 18.167 4.088 1.00 89.94 79 VAL A O 1
ATOM 652 N N . GLY A 1 80 ? 5.902 17.959 5.825 1.00 89.56 80 GLY A N 1
ATOM 653 C CA . GLY A 1 80 ? 5.714 19.334 6.286 1.00 89.56 80 GLY A CA 1
ATOM 654 C C . GLY A 1 80 ? 4.292 19.555 6.812 1.00 89.56 80 GLY A C 1
ATOM 655 O O . GLY A 1 80 ? 3.946 19.074 7.887 1.00 89.56 80 GLY A O 1
ATOM 656 N N . THR A 1 81 ? 3.470 20.297 6.067 1.00 91.00 81 THR A N 1
ATOM 657 C CA . THR A 1 81 ? 2.068 20.595 6.422 1.00 91.00 81 THR A CA 1
ATOM 658 C C . THR A 1 81 ? 1.053 19.995 5.454 1.00 91.00 81 THR A C 1
ATOM 660 O O . THR A 1 81 ? -0.145 20.230 5.605 1.00 91.00 81 THR A O 1
ATOM 663 N N . GLU A 1 82 ? 1.513 19.257 4.445 1.00 94.00 82 GLU A N 1
ATOM 664 C CA . GLU A 1 82 ? 0.672 18.765 3.359 1.00 94.00 82 GLU A CA 1
ATOM 665 C C . GLU A 1 82 ? 0.679 17.241 3.305 1.00 94.00 82 GLU A C 1
ATOM 667 O O . GLU A 1 82 ? 1.689 16.589 3.563 1.00 94.00 82 G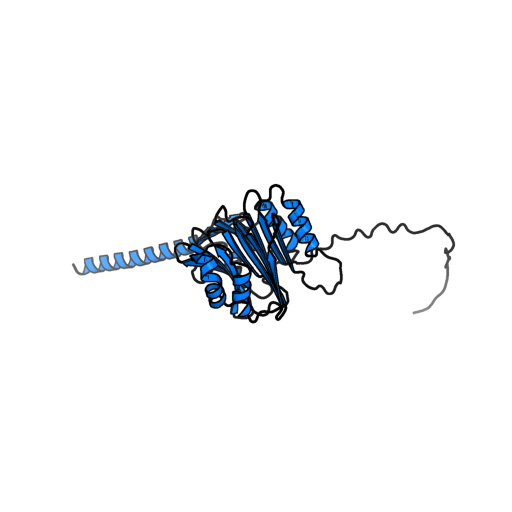LU A O 1
ATOM 672 N N . TYR A 1 83 ? -0.479 16.672 2.981 1.00 95.56 83 TYR A N 1
ATOM 673 C CA . TYR A 1 83 ? -0.616 15.242 2.746 1.00 95.56 83 TYR A CA 1
ATOM 674 C C . TYR A 1 83 ? -0.411 14.940 1.267 1.00 95.56 83 TYR A C 1
ATOM 676 O O . TYR A 1 83 ? -1.059 15.555 0.418 1.00 95.56 83 TYR A O 1
ATOM 684 N N . PHE A 1 84 ? 0.403 13.928 0.987 1.00 95.31 84 PHE A N 1
ATOM 685 C CA . PHE A 1 84 ? 0.586 13.357 -0.342 1.00 95.31 84 PHE A CA 1
ATOM 686 C C . PHE A 1 84 ? 0.132 11.904 -0.341 1.00 95.31 84 PHE A C 1
ATOM 688 O O . PHE A 1 84 ? 0.514 11.143 0.544 1.00 95.31 84 PHE A O 1
ATOM 695 N N . THR A 1 85 ? -0.673 11.499 -1.319 1.00 96.06 85 THR A N 1
ATOM 696 C CA . THR A 1 85 ? -1.073 10.099 -1.461 1.00 96.06 85 THR A CA 1
ATOM 697 C C . THR A 1 85 ? 0.075 9.308 -2.071 1.00 96.06 85 THR A C 1
ATOM 699 O O . THR A 1 85 ? 0.485 9.545 -3.205 1.00 96.06 85 THR A O 1
ATOM 702 N N . ILE A 1 86 ? 0.576 8.349 -1.300 1.00 94.38 86 ILE A N 1
ATOM 703 C CA . ILE A 1 86 ? 1.710 7.485 -1.642 1.00 94.38 86 ILE A CA 1
ATOM 704 C C . ILE A 1 86 ? 1.260 6.066 -1.998 1.00 94.38 86 ILE A C 1
ATOM 706 O O . ILE A 1 86 ? 2.076 5.179 -2.233 1.00 94.38 86 ILE A O 1
ATOM 710 N N . GLY A 1 87 ? -0.046 5.823 -2.055 1.00 95.62 87 GLY A N 1
ATOM 711 C CA . GLY A 1 87 ? -0.586 4.580 -2.571 1.00 95.62 87 GLY A CA 1
ATOM 712 C C . GLY A 1 87 ? -2.067 4.400 -2.293 1.00 95.62 87 GLY A C 1
ATOM 713 O O . GLY A 1 87 ? -2.696 5.190 -1.587 1.00 95.62 87 GLY A O 1
ATOM 714 N N . ALA A 1 88 ? -2.617 3.338 -2.865 1.00 97.75 88 ALA A N 1
ATOM 715 C CA . ALA A 1 88 ? -3.992 2.928 -2.657 1.00 97.75 88 ALA A CA 1
ATOM 716 C C . ALA A 1 88 ? -4.172 1.429 -2.905 1.00 97.75 88 ALA A C 1
ATOM 718 O O . ALA A 1 88 ? -3.449 0.819 -3.696 1.00 97.75 88 ALA A O 1
ATOM 719 N N . ILE A 1 89 ? -5.191 0.864 -2.266 1.00 98.06 89 ILE A N 1
ATOM 720 C CA . ILE A 1 89 ? -5.726 -0.470 -2.543 1.00 98.06 89 ILE A CA 1
ATOM 721 C C . ILE A 1 89 ? -7.225 -0.398 -2.788 1.00 98.06 89 ILE A C 1
ATOM 723 O O . ILE A 1 89 ? -7.883 0.493 -2.252 1.00 98.06 89 ILE A O 1
ATOM 727 N N . ASN A 1 90 ? -7.776 -1.349 -3.542 1.00 97.50 90 ASN A N 1
ATOM 728 C CA . ASN A 1 90 ? -9.224 -1.490 -3.689 1.00 97.50 90 ASN A CA 1
ATOM 729 C C . ASN A 1 90 ? -9.729 -2.904 -3.375 1.00 97.50 90 ASN A C 1
ATOM 731 O O . ASN A 1 90 ? -8.958 -3.857 -3.251 1.00 97.50 90 ASN A O 1
ATOM 735 N N . ASP A 1 91 ? -11.053 -3.032 -3.305 1.00 96.69 91 ASP A N 1
ATOM 736 C CA . ASP A 1 91 ? -11.781 -4.285 -3.054 1.00 96.69 91 ASP A CA 1
ATOM 737 C C . ASP A 1 91 ? -11.718 -5.327 -4.191 1.00 96.69 91 ASP A C 1
ATOM 739 O O . ASP A 1 91 ? -12.393 -6.359 -4.138 1.00 96.69 91 ASP A O 1
ATOM 743 N N . ARG A 1 92 ? -10.913 -5.071 -5.231 1.00 96.00 92 ARG A N 1
ATOM 744 C CA . ARG A 1 92 ? -10.634 -5.987 -6.350 1.00 96.00 92 ARG A CA 1
ATOM 745 C C . ARG A 1 92 ? -9.169 -6.389 -6.461 1.00 96.00 92 ARG A C 1
ATOM 747 O O . ARG A 1 92 ? -8.788 -7.037 -7.436 1.00 96.00 92 ARG A O 1
ATOM 754 N N . GLY A 1 93 ? -8.352 -6.045 -5.470 1.00 95.69 93 GLY A N 1
ATOM 755 C CA . GLY A 1 93 ? -6.951 -6.449 -5.434 1.00 95.69 93 GLY A CA 1
ATOM 756 C C . GLY A 1 93 ? -6.026 -5.605 -6.302 1.00 95.69 93 GLY A C 1
ATOM 757 O O . GLY A 1 93 ? -4.937 -6.068 -6.635 1.00 95.69 93 GLY A O 1
ATOM 758 N N . VAL A 1 94 ? -6.431 -4.388 -6.674 1.00 96.88 94 VAL A N 1
ATOM 759 C CA . VAL A 1 94 ? -5.487 -3.376 -7.161 1.00 96.88 94 VAL A CA 1
ATOM 760 C C . VAL A 1 94 ? -4.662 -2.878 -5.979 1.00 96.88 94 VAL A C 1
ATOM 762 O O . VAL A 1 94 ? -5.202 -2.606 -4.909 1.00 96.88 94 VAL A O 1
ATOM 765 N N . PHE A 1 95 ? -3.362 -2.734 -6.200 1.00 96.88 95 PHE A N 1
ATOM 766 C CA . PHE A 1 95 ? -2.387 -2.162 -5.287 1.00 96.88 95 PHE A CA 1
ATOM 767 C C . PHE A 1 95 ? -1.501 -1.184 -6.063 1.00 96.88 95 PHE A C 1
ATOM 769 O O . PHE A 1 95 ? -0.872 -1.546 -7.057 1.00 96.88 95 PHE A O 1
ATOM 776 N N . ILE A 1 96 ? -1.467 0.066 -5.616 1.00 96.00 96 ILE A N 1
ATOM 777 C CA . ILE A 1 96 ? -0.581 1.115 -6.121 1.00 96.00 96 ILE A CA 1
ATOM 778 C C . ILE A 1 96 ? 0.232 1.599 -4.930 1.00 96.00 96 ILE A C 1
ATOM 780 O O . ILE A 1 96 ? -0.349 1.958 -3.908 1.00 96.00 96 ILE A O 1
ATOM 784 N N . SER A 1 97 ? 1.555 1.623 -5.040 1.00 94.44 97 SER A N 1
ATOM 785 C CA . SER A 1 97 ? 2.419 2.070 -3.948 1.00 94.44 97 SER A CA 1
ATOM 786 C C . SER A 1 97 ? 3.649 2.783 -4.480 1.00 94.44 97 SER A C 1
ATOM 788 O O . SER A 1 97 ? 4.321 2.292 -5.383 1.00 94.44 97 SER A O 1
ATOM 790 N N . PHE A 1 98 ? 3.923 3.950 -3.908 1.00 92.12 98 PHE A N 1
ATOM 791 C CA . PHE A 1 98 ? 5.178 4.670 -4.026 1.00 92.12 98 PHE A CA 1
ATOM 792 C C . PHE A 1 98 ? 6.162 4.097 -3.007 1.00 92.12 98 PHE A C 1
ATOM 794 O O . PHE A 1 98 ? 5.808 3.879 -1.847 1.00 92.12 98 PHE A O 1
ATOM 801 N N . ILE A 1 99 ? 7.409 3.906 -3.426 1.00 87.94 99 ILE A N 1
ATOM 802 C CA . ILE A 1 99 ? 8.513 3.610 -2.520 1.00 87.94 99 ILE A CA 1
ATOM 803 C C . ILE A 1 99 ? 9.142 4.946 -2.131 1.00 87.94 99 ILE A C 1
ATOM 805 O O . ILE A 1 99 ? 9.707 5.642 -2.975 1.00 87.94 99 ILE A O 1
ATOM 809 N N . ILE A 1 100 ? 9.013 5.302 -0.855 1.00 80.06 100 ILE A N 1
ATOM 810 C CA . ILE A 1 100 ? 9.536 6.557 -0.308 1.00 80.06 100 ILE A CA 1
ATOM 811 C C . ILE A 1 100 ? 11.053 6.458 -0.154 1.00 80.06 100 ILE A C 1
ATOM 813 O O . ILE A 1 100 ? 11.568 5.500 0.429 1.00 80.06 100 ILE A O 1
ATOM 817 N N . THR A 1 101 ? 11.745 7.460 -0.692 1.00 74.50 101 THR A N 1
ATOM 818 C CA . THR A 1 101 ? 13.202 7.629 -0.655 1.00 74.50 101 THR A CA 1
ATOM 819 C C . THR A 1 101 ? 13.577 8.779 0.290 1.00 74.50 101 THR A C 1
ATOM 821 O O . THR A 1 101 ? 12.706 9.532 0.728 1.00 74.50 101 THR A O 1
ATOM 824 N N . GLU A 1 102 ? 14.862 8.932 0.630 1.00 70.06 102 GLU A N 1
ATOM 825 C CA . GLU A 1 102 ? 15.333 10.060 1.467 1.00 70.06 102 GLU A CA 1
ATOM 826 C C . GLU A 1 102 ? 15.057 11.423 0.824 1.00 70.06 102 GLU A C 1
ATOM 828 O O . GLU A 1 102 ? 14.764 12.387 1.527 1.00 70.06 102 GLU A O 1
ATOM 833 N N . ASP A 1 103 ? 15.081 11.473 -0.507 1.00 69.81 103 ASP A N 1
ATOM 834 C CA . ASP A 1 103 ? 14.860 12.682 -1.300 1.00 69.81 103 ASP A CA 1
ATOM 835 C C . ASP A 1 103 ? 13.382 12.884 -1.674 1.00 69.81 103 ASP A C 1
ATOM 837 O O . ASP A 1 103 ? 13.064 13.632 -2.602 1.00 69.81 103 ASP A O 1
ATOM 841 N N . PHE A 1 104 ? 12.451 12.208 -0.991 1.00 75.19 104 PHE A N 1
ATOM 842 C CA . PHE A 1 104 ? 11.025 12.410 -1.228 1.00 75.19 104 PHE A CA 1
ATOM 843 C C . PHE A 1 104 ? 10.591 13.790 -0.715 1.00 75.19 104 PHE A C 1
ATOM 845 O O . PHE A 1 104 ? 10.273 13.977 0.459 1.00 75.19 104 PHE A O 1
ATOM 852 N N . LEU A 1 105 ? 10.593 14.769 -1.620 1.00 68.69 105 LEU A N 1
ATOM 853 C CA . LEU A 1 105 ? 10.245 16.160 -1.321 1.00 68.69 105 LEU A CA 1
ATOM 854 C C . LEU A 1 105 ? 8.759 16.463 -1.540 1.00 68.69 105 LEU A C 1
ATOM 856 O O . LEU A 1 105 ? 8.201 17.313 -0.850 1.00 68.69 105 LEU A O 1
ATOM 860 N N . ALA A 1 106 ? 8.124 15.789 -2.499 1.00 76.56 106 ALA A N 1
ATOM 861 C CA . ALA A 1 106 ? 6.720 15.974 -2.841 1.00 76.56 106 ALA A CA 1
ATOM 862 C C . ALA A 1 106 ? 6.167 14.737 -3.560 1.00 76.56 106 ALA A C 1
ATOM 864 O O . ALA A 1 106 ? 6.904 13.995 -4.210 1.00 76.56 106 ALA A O 1
ATOM 865 N N . GLY A 1 107 ? 4.855 14.541 -3.456 1.00 84.62 107 GLY A N 1
ATOM 866 C CA . GLY A 1 107 ? 4.110 13.526 -4.194 1.00 84.62 107 GLY A CA 1
ATOM 867 C C . GLY A 1 107 ? 2.854 14.112 -4.829 1.00 84.62 107 GLY A C 1
ATOM 868 O O . GLY A 1 107 ? 2.714 15.323 -4.983 1.00 84.62 107 GLY A O 1
ATOM 869 N N . LEU A 1 108 ? 1.899 13.250 -5.161 1.00 93.00 108 LEU A N 1
ATOM 870 C CA . LEU A 1 108 ? 0.586 13.693 -5.618 1.00 93.00 108 LEU A CA 1
ATOM 871 C C . LEU A 1 108 ? -0.273 14.072 -4.417 1.00 93.00 108 LEU A C 1
ATOM 873 O O . LEU A 1 108 ? -0.388 13.301 -3.463 1.00 93.00 108 LEU A O 1
ATOM 877 N N . THR A 1 109 ? -0.925 15.230 -4.465 1.00 95.62 109 THR A N 1
ATOM 878 C CA . THR A 1 109 ? -1.985 15.529 -3.493 1.00 95.62 109 THR A CA 1
ATOM 879 C C . THR A 1 109 ? -3.101 14.478 -3.596 1.00 95.62 109 THR A C 1
ATOM 881 O O . THR A 1 109 ? -3.298 13.901 -4.672 1.00 95.62 109 THR A O 1
ATOM 884 N N . PRO A 1 110 ? -3.894 14.256 -2.532 1.00 96.62 110 PRO A N 1
ATOM 885 C CA . PRO A 1 110 ? -5.052 13.367 -2.567 1.00 96.62 110 PRO A CA 1
ATOM 886 C C . PRO A 1 110 ? -5.951 13.554 -3.787 1.00 96.62 110 PRO A C 1
ATOM 888 O O . PRO A 1 110 ? -6.314 12.582 -4.441 1.00 96.62 110 PRO A O 1
ATOM 891 N N . SER A 1 111 ? -6.255 14.803 -4.142 1.00 96.19 111 SER A N 1
ATOM 892 C CA . SER A 1 111 ? -7.097 15.108 -5.298 1.00 96.19 111 SER A CA 1
ATOM 893 C C . SER A 1 111 ? -6.424 14.759 -6.628 1.00 96.19 111 SER A C 1
ATOM 895 O O . SER A 1 111 ? -7.093 14.249 -7.519 1.00 96.19 111 SER A O 1
ATOM 897 N N . GLN A 1 112 ? -5.118 15.014 -6.780 1.00 95.94 112 GLN A N 1
ATOM 898 C CA . GLN A 1 112 ? -4.378 14.648 -7.996 1.00 95.94 112 GLN A CA 1
ATOM 899 C C . GLN A 1 112 ? -4.312 13.130 -8.165 1.00 95.94 112 GLN A C 1
ATOM 901 O O . GLN A 1 112 ? -4.711 12.624 -9.209 1.00 95.94 112 GLN A O 1
ATOM 906 N N . PHE A 1 113 ? -3.900 12.402 -7.120 1.00 96.12 113 PHE A N 1
ATOM 907 C CA . PHE A 1 113 ? -3.824 10.941 -7.157 1.00 96.12 113 PHE A CA 1
ATOM 908 C C . PHE A 1 113 ? -5.188 10.327 -7.485 1.00 96.12 113 PHE A C 1
ATOM 910 O O . PHE A 1 113 ? -5.293 9.442 -8.333 1.00 96.12 113 PHE A O 1
ATOM 917 N N . GLU A 1 114 ? -6.247 10.797 -6.820 1.00 95.06 114 GLU A N 1
ATOM 918 C CA . GLU A 1 114 ? -7.597 10.296 -7.059 1.00 95.06 114 GLU A CA 1
ATOM 919 C C . GLU A 1 114 ? -8.069 10.572 -8.483 1.00 95.06 114 GLU A C 1
ATOM 921 O O . GLU A 1 114 ? -8.653 9.678 -9.080 1.00 95.06 114 GLU A O 1
ATOM 926 N N . ASN A 1 115 ? -7.795 11.749 -9.047 1.00 95.25 115 ASN A N 1
ATOM 927 C CA . ASN A 1 115 ? -8.165 12.056 -10.429 1.00 95.25 115 ASN A CA 1
ATOM 928 C C . ASN A 1 115 ? -7.410 11.173 -11.432 1.00 95.25 115 ASN A C 1
ATOM 930 O O . ASN A 1 115 ? -8.022 10.616 -12.345 1.00 95.25 115 ASN A O 1
ATOM 934 N N . ASP A 1 116 ? -6.102 11.005 -11.241 1.00 94.81 116 ASP A N 1
ATOM 935 C CA . ASP A 1 116 ? -5.241 10.253 -12.157 1.00 94.81 116 ASP A CA 1
ATOM 936 C C . ASP A 1 116 ? -5.550 8.750 -12.143 1.00 94.81 116 ASP A C 1
ATOM 938 O O . ASP A 1 116 ? -5.496 8.080 -13.182 1.00 94.81 116 ASP A O 1
ATOM 942 N N . PHE A 1 117 ? -5.929 8.220 -10.975 1.00 95.06 117 PHE A N 1
ATOM 943 C CA . PHE A 1 117 ? -6.201 6.798 -10.765 1.00 95.06 117 PHE A CA 1
ATOM 944 C C . PHE A 1 117 ? -7.676 6.454 -10.548 1.00 95.06 117 PHE A C 1
ATOM 946 O O . PHE A 1 117 ? -7.976 5.296 -10.253 1.00 95.06 117 PHE A O 1
ATOM 953 N N . PHE A 1 118 ? -8.607 7.393 -10.751 1.00 94.19 118 PHE A N 1
ATOM 954 C CA . PHE A 1 118 ? -10.039 7.170 -10.513 1.00 94.19 118 PHE A CA 1
ATOM 955 C C . PHE A 1 118 ? -10.546 5.921 -11.237 1.00 94.19 118 PHE A C 1
ATOM 957 O O . PHE A 1 118 ? -11.121 5.020 -10.628 1.00 94.19 118 PHE A O 1
ATOM 964 N N . SER A 1 119 ? -10.261 5.841 -12.538 1.00 92.62 119 SER A N 1
ATOM 965 C CA . SER A 1 119 ? -10.705 4.735 -13.382 1.00 92.62 119 SER A CA 1
ATOM 966 C C . SER A 1 119 ? -10.061 3.405 -12.971 1.00 92.62 119 SER A C 1
ATOM 968 O O . SER A 1 119 ? -10.727 2.373 -12.935 1.00 92.62 119 SER A O 1
ATOM 970 N N . THR A 1 120 ? -8.790 3.407 -12.571 1.00 93.50 120 THR A N 1
ATOM 971 C CA . THR A 1 120 ? -8.098 2.225 -12.029 1.00 93.50 120 THR A CA 1
ATOM 972 C C . THR A 1 120 ? -8.743 1.725 -10.735 1.00 93.50 120 THR A C 1
ATOM 974 O O . THR A 1 120 ? -8.949 0.524 -10.566 1.00 93.50 120 THR A O 1
ATOM 977 N N . ILE A 1 121 ? -9.069 2.644 -9.824 1.00 94.62 121 ILE A N 1
ATOM 978 C CA . ILE A 1 121 ? -9.531 2.320 -8.472 1.00 94.62 121 ILE A CA 1
ATOM 979 C C . ILE A 1 121 ? -11.024 1.967 -8.437 1.00 94.62 121 ILE A C 1
ATOM 981 O O . ILE A 1 121 ? -11.387 1.050 -7.701 1.00 94.62 121 ILE A O 1
ATOM 985 N N . TYR A 1 122 ? -11.868 2.634 -9.234 1.00 94.19 122 TYR A N 1
ATOM 986 C CA . TYR A 1 122 ? -13.333 2.556 -9.116 1.00 94.19 122 TYR A CA 1
ATOM 987 C C . TYR A 1 122 ? -14.090 2.109 -10.376 1.00 94.19 122 TYR A C 1
ATOM 989 O O . TYR A 1 122 ? -15.302 1.920 -10.292 1.00 94.19 122 TYR A O 1
ATOM 997 N N . GLU A 1 123 ? -13.444 1.960 -11.537 1.00 91.69 123 GLU A N 1
ATOM 998 C CA . GLU A 1 123 ? -14.151 1.631 -12.792 1.00 91.69 123 GLU A CA 1
ATOM 999 C C . GLU A 1 123 ? -13.631 0.353 -13.450 1.00 91.69 123 GLU A C 1
ATOM 1001 O O . GLU A 1 123 ? -14.354 -0.631 -13.579 1.00 91.69 123 GLU A O 1
ATOM 1006 N N . THR A 1 124 ? -12.371 0.366 -13.878 1.00 87.44 124 THR A N 1
ATOM 1007 C CA . THR A 1 124 ? -11.725 -0.760 -14.564 1.00 87.44 124 THR A CA 1
ATOM 1008 C C . THR A 1 124 ? -11.301 -1.839 -13.585 1.00 87.44 124 THR A C 1
ATOM 1010 O O . THR A 1 124 ? -11.345 -3.016 -13.932 1.00 87.44 124 THR A O 1
ATOM 1013 N N . LEU A 1 125 ? -10.924 -1.445 -12.360 1.00 89.56 125 LEU A N 1
ATOM 1014 C CA . LEU A 1 125 ? -10.529 -2.350 -11.276 1.00 89.56 125 LEU A CA 1
ATOM 1015 C C . LEU A 1 125 ? -9.343 -3.246 -11.659 1.00 89.56 125 LEU A C 1
ATOM 1017 O O . LEU A 1 125 ? -9.146 -4.333 -11.118 1.00 89.56 125 LEU A O 1
ATOM 1021 N N . THR A 1 126 ? -8.551 -2.776 -12.617 1.00 91.06 126 THR A N 1
ATOM 1022 C CA . THR A 1 126 ? -7.365 -3.427 -13.159 1.00 91.06 126 THR A CA 1
ATOM 1023 C C . THR A 1 126 ? -6.286 -2.378 -13.323 1.00 91.06 126 THR A C 1
ATOM 1025 O O . THR A 1 126 ? -6.596 -1.234 -13.652 1.00 91.06 126 THR A O 1
ATOM 1028 N N . ILE A 1 127 ? -5.019 -2.755 -13.153 1.00 91.69 127 ILE A N 1
ATOM 1029 C CA . ILE A 1 127 ? -3.931 -1.802 -13.378 1.00 91.69 127 ILE A CA 1
ATOM 1030 C C . ILE A 1 127 ? -3.893 -1.327 -14.840 1.00 91.69 127 ILE A C 1
ATOM 1032 O O . ILE A 1 127 ? -4.190 -2.123 -15.740 1.00 91.69 127 ILE A O 1
ATOM 1036 N N . PRO A 1 128 ? -3.523 -0.059 -15.100 1.00 91.38 128 PRO A N 1
ATOM 1037 C CA . PRO A 1 128 ? -3.488 0.470 -16.457 1.00 91.38 128 PRO A CA 1
ATOM 1038 C C . PRO A 1 128 ? -2.445 -0.241 -17.323 1.00 91.38 128 PRO A C 1
ATOM 1040 O O . PRO A 1 128 ? -1.476 -0.814 -16.824 1.00 91.38 128 PRO A O 1
ATOM 1043 N N . SER A 1 129 ? -2.620 -0.170 -18.643 1.00 92.00 129 SER A N 1
ATOM 1044 C CA . SER A 1 129 ? -1.579 -0.593 -19.582 1.00 92.00 129 SER A CA 1
ATOM 1045 C C . SER A 1 129 ? -0.335 0.287 -19.447 1.00 92.00 129 SER A C 1
ATOM 1047 O O . SER A 1 129 ? -0.438 1.448 -19.056 1.00 92.00 129 SER A O 1
ATOM 1049 N N . GLU A 1 130 ? 0.835 -0.224 -19.842 1.00 93.12 130 GLU A N 1
ATOM 1050 C CA . GLU A 1 130 ? 2.087 0.548 -19.808 1.00 93.12 130 GLU A CA 1
ATOM 1051 C C . GLU A 1 130 ? 1.951 1.919 -20.495 1.00 93.12 130 GLU A C 1
ATOM 1053 O O . GLU A 1 130 ? 2.339 2.932 -19.923 1.00 93.12 130 GLU A O 1
ATOM 1058 N N . ASN A 1 131 ? 1.337 1.976 -21.683 1.00 93.75 131 ASN A N 1
ATOM 1059 C CA . ASN A 1 131 ? 1.127 3.237 -22.400 1.00 93.75 131 ASN A CA 1
ATOM 1060 C C . ASN A 1 131 ? 0.272 4.223 -21.599 1.00 93.75 131 ASN A C 1
ATOM 1062 O O . ASN A 1 131 ? 0.566 5.416 -21.585 1.00 93.75 131 ASN A O 1
ATOM 1066 N N . ARG A 1 132 ? -0.762 3.728 -20.908 1.00 93.56 132 ARG A N 1
ATOM 1067 C CA . ARG A 1 132 ? -1.605 4.568 -20.057 1.00 93.56 132 ARG A CA 1
ATOM 1068 C C . ARG A 1 132 ? -0.855 5.030 -18.808 1.00 93.56 132 ARG A C 1
ATOM 1070 O O . ARG A 1 132 ? -1.029 6.175 -18.412 1.00 93.56 132 ARG A O 1
ATOM 1077 N N . ILE A 1 133 ? -0.005 4.186 -18.217 1.00 92.75 133 ILE A N 1
ATOM 1078 C CA . ILE A 1 133 ? 0.881 4.595 -17.116 1.00 92.75 133 ILE A CA 1
ATOM 1079 C C . ILE A 1 133 ? 1.799 5.724 -17.596 1.00 92.75 133 ILE A C 1
ATOM 1081 O O . ILE A 1 133 ? 1.844 6.762 -16.948 1.00 92.75 133 ILE A O 1
ATOM 1085 N N . ARG A 1 134 ? 2.463 5.574 -18.753 1.00 92.94 134 ARG A N 1
ATOM 1086 C CA . ARG A 1 134 ? 3.328 6.625 -19.329 1.00 92.94 134 ARG A CA 1
ATOM 1087 C C . ARG A 1 134 ? 2.585 7.938 -19.540 1.00 92.94 134 ARG A C 1
ATOM 1089 O O . ARG A 1 134 ? 3.125 8.988 -19.225 1.00 92.94 134 ARG A O 1
ATOM 1096 N N . GLU A 1 135 ? 1.362 7.873 -20.058 1.00 92.62 135 GLU A N 1
ATOM 1097 C CA . GLU A 1 135 ? 0.519 9.052 -20.251 1.00 92.62 135 GLU A CA 1
ATOM 1098 C C . GLU A 1 135 ? 0.216 9.745 -18.917 1.00 92.62 135 GLU A C 1
ATOM 1100 O O . GLU A 1 135 ? 0.464 10.939 -18.795 1.00 92.62 135 GLU A O 1
ATOM 1105 N N . ILE A 1 136 ? -0.246 9.003 -17.904 1.00 91.19 136 ILE A N 1
ATOM 1106 C CA . ILE A 1 136 ? -0.559 9.553 -16.575 1.00 91.19 136 ILE A CA 1
ATOM 1107 C C . ILE A 1 136 ? 0.669 10.247 -15.977 1.00 91.19 136 ILE A C 1
ATOM 1109 O O . ILE A 1 136 ? 0.592 11.412 -15.593 1.00 91.19 136 ILE A O 1
ATOM 1113 N N . VAL A 1 137 ? 1.815 9.561 -15.951 1.00 90.69 137 VAL A N 1
ATOM 1114 C CA . VAL A 1 137 ? 3.013 10.090 -15.283 1.00 90.69 137 VAL A CA 1
ATOM 1115 C C . VAL A 1 137 ? 3.713 11.194 -16.069 1.00 90.69 137 VAL A C 1
ATOM 1117 O O . VAL A 1 137 ? 4.508 11.927 -15.496 1.00 90.69 137 VAL A O 1
ATOM 1120 N N . SER A 1 138 ? 3.402 11.367 -17.359 1.00 89.38 138 SER A N 1
ATOM 1121 C CA . SER A 1 138 ? 3.968 12.453 -18.174 1.00 89.38 138 SER A CA 1
ATOM 1122 C C . SER A 1 138 ? 3.543 13.854 -17.718 1.00 89.38 138 SER A C 1
ATOM 1124 O O . SER A 1 138 ? 4.181 14.837 -18.087 1.00 89.38 138 SER A O 1
ATOM 1126 N N . TYR A 1 139 ? 2.478 13.948 -16.918 1.00 87.69 139 TYR A N 1
ATOM 1127 C CA . TYR A 1 139 ? 1.982 15.204 -16.351 1.00 87.69 139 TYR A CA 1
ATOM 1128 C C . TYR A 1 139 ? 2.511 15.482 -14.942 1.00 87.69 139 TYR A C 1
ATOM 1130 O O . TYR A 1 139 ? 2.171 16.507 -14.350 1.00 87.69 139 TYR A O 1
ATOM 1138 N N . TRP A 1 140 ? 3.294 14.564 -14.379 1.00 89.25 140 TRP A N 1
ATOM 1139 C CA . TRP A 1 140 ? 3.798 14.680 -13.023 1.00 89.25 140 TRP A CA 1
ATOM 1140 C C . TRP A 1 140 ? 5.136 15.408 -13.006 1.00 89.25 140 TRP A C 1
ATOM 1142 O O . TRP A 1 140 ? 6.064 15.034 -13.714 1.00 89.25 140 TRP A O 1
ATOM 1152 N N . ASP A 1 141 ? 5.253 16.405 -12.135 1.00 85.56 141 ASP A N 1
ATOM 1153 C CA . ASP A 1 141 ? 6.532 17.041 -11.812 1.00 85.56 141 ASP A CA 1
ATOM 1154 C C . ASP A 1 141 ? 7.157 16.330 -10.603 1.00 85.56 141 ASP A C 1
ATOM 1156 O O . ASP A 1 141 ? 7.212 16.858 -9.493 1.00 85.56 141 ASP A O 1
ATOM 1160 N N . LEU A 1 142 ? 7.510 15.057 -10.796 1.00 83.00 142 LEU A N 1
ATOM 1161 C CA . LEU A 1 142 ? 8.079 14.198 -9.759 1.00 83.00 142 LEU A CA 1
ATOM 1162 C C . LEU A 1 142 ? 9.470 13.721 -10.168 1.00 83.00 142 LEU A C 1
ATOM 1164 O O . LEU A 1 142 ? 9.708 13.363 -11.319 1.00 83.00 142 LEU A O 1
ATOM 1168 N N . GLN A 1 143 ? 10.384 13.664 -9.203 1.00 81.62 143 GLN A N 1
ATOM 1169 C CA . GLN A 1 143 ? 11.751 13.193 -9.412 1.00 81.62 143 GLN A CA 1
ATOM 1170 C C . GLN A 1 143 ? 12.083 12.056 -8.452 1.00 81.62 143 GLN A C 1
ATOM 1172 O O . GLN A 1 143 ? 11.629 12.049 -7.310 1.00 81.62 143 GLN A O 1
ATOM 1177 N N . ASN A 1 144 ? 12.903 11.110 -8.917 1.00 81.06 144 ASN A N 1
ATOM 1178 C CA . ASN A 1 144 ? 13.427 9.992 -8.127 1.00 81.06 144 ASN A CA 1
ATOM 1179 C C . ASN A 1 144 ? 12.330 9.142 -7.466 1.00 81.06 144 ASN A C 1
ATOM 1181 O O . ASN A 1 144 ? 12.467 8.686 -6.330 1.00 81.06 144 ASN A O 1
ATOM 1185 N N . VAL A 1 145 ? 11.238 8.921 -8.198 1.00 85.31 145 VAL A N 1
ATOM 1186 C CA . VAL A 1 145 ? 10.091 8.144 -7.730 1.00 85.31 145 VAL A CA 1
ATOM 1187 C C . VAL A 1 145 ? 10.211 6.708 -8.215 1.00 85.31 145 VAL A C 1
ATOM 1189 O O . VAL A 1 145 ? 10.435 6.454 -9.397 1.00 85.31 145 VAL A O 1
ATOM 1192 N N . LYS A 1 146 ? 9.997 5.759 -7.305 1.00 90.12 146 LYS A N 1
ATOM 1193 C CA . LYS A 1 146 ? 9.773 4.355 -7.649 1.00 90.12 146 LYS A CA 1
ATOM 1194 C C . LYS A 1 146 ? 8.362 3.961 -7.252 1.00 90.12 146 LYS A C 1
ATOM 1196 O O . LYS A 1 146 ? 7.884 4.369 -6.194 1.00 90.12 146 LYS A O 1
ATOM 1201 N N . MET A 1 147 ? 7.700 3.164 -8.082 1.00 92.06 147 MET A N 1
ATOM 1202 C CA . MET A 1 147 ? 6.333 2.719 -7.829 1.00 92.06 147 MET A CA 1
ATOM 1203 C C . MET A 1 147 ? 6.106 1.268 -8.224 1.00 92.06 147 MET A C 1
ATOM 1205 O O . MET A 1 147 ? 6.667 0.772 -9.201 1.00 92.06 147 MET A O 1
ATOM 1209 N N . ILE A 1 148 ? 5.194 0.623 -7.506 1.00 95.06 148 ILE A N 1
ATOM 1210 C CA . ILE A 1 148 ? 4.584 -0.643 -7.890 1.00 95.06 148 ILE A CA 1
ATOM 1211 C C . ILE A 1 148 ? 3.132 -0.378 -8.283 1.00 95.06 148 ILE A C 1
ATOM 1213 O O . ILE A 1 148 ? 2.363 0.190 -7.508 1.00 95.06 148 ILE A O 1
ATOM 1217 N N . PHE A 1 149 ? 2.756 -0.854 -9.466 1.00 95.44 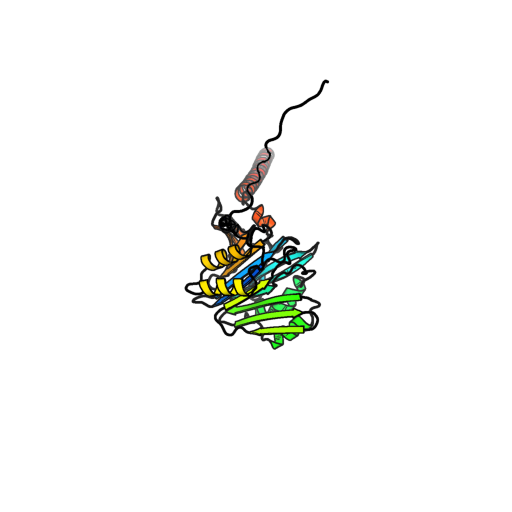149 PHE A N 1
ATOM 1218 C CA . PHE A 1 149 ? 1.367 -1.081 -9.850 1.00 95.44 149 PHE A CA 1
ATOM 1219 C C . PHE A 1 149 ? 1.147 -2.576 -9.886 1.00 95.44 149 PHE A C 1
ATOM 1221 O O . PHE A 1 149 ? 1.830 -3.268 -10.631 1.00 95.44 149 PHE A O 1
ATOM 1228 N N . ALA A 1 150 ? 0.193 -3.088 -9.129 1.00 95.62 150 ALA A N 1
ATOM 1229 C CA . ALA A 1 150 ? -0.115 -4.502 -9.136 1.00 95.62 150 ALA A CA 1
ATOM 1230 C C . ALA A 1 150 ? -1.619 -4.734 -9.099 1.00 95.62 150 ALA A C 1
ATOM 1232 O O . ALA A 1 150 ? -2.376 -4.000 -8.473 1.00 95.62 150 ALA A O 1
ATOM 1233 N N . GLY A 1 151 ? -2.054 -5.746 -9.828 1.00 93.19 151 GLY A N 1
ATOM 1234 C CA . GLY A 1 151 ? -3.414 -6.247 -9.797 1.00 93.19 151 GLY A CA 1
ATOM 1235 C C . GLY A 1 151 ? -3.417 -7.758 -9.595 1.00 93.19 151 GLY A C 1
ATOM 1236 O O . GLY A 1 151 ? -2.348 -8.384 -9.538 1.00 93.19 151 GLY A O 1
ATOM 1237 N N . PRO A 1 152 ? -4.607 -8.369 -9.538 1.00 85.06 152 PRO A N 1
ATOM 1238 C CA . PRO A 1 152 ? -4.727 -9.820 -9.540 1.00 85.06 152 PRO A CA 1
ATOM 1239 C C . PRO A 1 152 ? -4.160 -10.428 -10.839 1.00 85.06 152 PRO A C 1
ATOM 1241 O O . PRO A 1 152 ? -3.928 -9.736 -11.833 1.00 85.06 152 PRO A O 1
ATOM 1244 N N . ASN A 1 153 ? -3.973 -11.751 -10.854 1.00 85.38 153 ASN A N 1
ATOM 1245 C CA . ASN A 1 153 ? -3.585 -12.533 -12.041 1.00 85.38 153 ASN A CA 1
ATOM 1246 C C . ASN A 1 153 ? -2.183 -12.239 -12.611 1.00 85.38 153 ASN A C 1
ATOM 1248 O O . ASN A 1 153 ? -2.003 -12.246 -13.828 1.00 85.38 153 ASN A O 1
ATOM 1252 N N . ARG A 1 154 ? -1.176 -12.022 -11.753 1.00 89.31 154 ARG A N 1
ATOM 1253 C CA . ARG A 1 154 ? 0.235 -11.831 -12.166 1.00 89.31 154 ARG A CA 1
ATOM 1254 C C . ARG A 1 154 ? 0.454 -10.629 -13.081 1.00 89.31 154 ARG A C 1
ATOM 1256 O O . ARG A 1 154 ? 1.339 -10.632 -13.933 1.00 89.31 154 ARG A O 1
ATOM 1263 N N . ASN A 1 155 ? -0.367 -9.598 -12.917 1.00 89.81 155 ASN A N 1
ATOM 1264 C CA . ASN A 1 155 ? -0.192 -8.347 -13.626 1.00 89.81 155 ASN A CA 1
ATOM 1265 C C . ASN A 1 155 ? 0.396 -7.321 -12.663 1.00 89.81 155 ASN A C 1
ATOM 1267 O O . ASN A 1 155 ? -0.317 -6.824 -11.793 1.00 89.81 155 ASN A O 1
ATOM 1271 N N . ALA A 1 156 ? 1.684 -7.020 -12.815 1.00 95.19 156 ALA A N 1
ATOM 1272 C CA . ALA A 1 156 ? 2.329 -5.938 -12.090 1.00 95.19 156 ALA A CA 1
ATOM 1273 C C . ALA A 1 156 ? 3.399 -5.241 -12.935 1.00 95.19 156 ALA A C 1
ATOM 1275 O O . ALA A 1 156 ? 4.036 -5.852 -13.800 1.00 95.19 156 ALA A O 1
ATOM 1276 N N . TYR A 1 157 ? 3.601 -3.964 -12.636 1.00 95.75 157 TYR A N 1
ATOM 1277 C CA . TYR A 1 157 ? 4.635 -3.108 -13.187 1.00 95.75 157 TYR A CA 1
ATOM 1278 C C . TYR A 1 157 ? 5.452 -2.486 -12.056 1.00 95.75 157 TYR A C 1
ATOM 1280 O O . TYR A 1 157 ? 4.899 -2.012 -11.063 1.00 95.75 157 TYR A O 1
ATOM 1288 N N . HIS A 1 158 ? 6.764 -2.446 -12.250 1.00 94.19 158 HIS A N 1
ATOM 1289 C CA . HIS A 1 158 ? 7.670 -1.555 -11.544 1.00 94.19 158 HIS A CA 1
ATOM 1290 C C . HIS A 1 158 ? 7.925 -0.339 -12.433 1.00 94.19 158 HIS A C 1
ATOM 1292 O O . HIS A 1 158 ? 8.323 -0.489 -13.588 1.00 94.19 158 HIS A O 1
ATOM 1298 N N . LEU A 1 159 ? 7.685 0.848 -11.896 1.00 93.56 159 LEU A N 1
ATOM 1299 C CA . LEU A 1 159 ? 7.964 2.127 -12.532 1.00 93.56 159 LEU A CA 1
ATOM 1300 C C . LEU A 1 159 ? 9.107 2.825 -11.784 1.00 93.56 159 LEU A C 1
ATOM 1302 O O . LEU A 1 159 ? 9.058 2.921 -10.559 1.00 93.56 159 LEU A O 1
ATOM 1306 N N . GLU A 1 160 ? 10.080 3.358 -12.519 1.00 91.25 160 GLU A N 1
ATOM 1307 C CA . GLU A 1 160 ? 11.094 4.286 -12.012 1.00 91.25 160 GLU A CA 1
ATOM 1308 C C . GLU A 1 160 ? 11.071 5.586 -12.830 1.00 91.25 160 GLU A C 1
ATOM 1310 O O . GLU A 1 160 ? 11.096 5.555 -14.062 1.00 91.25 160 GLU A O 1
ATOM 1315 N N . ILE A 1 161 ? 11.025 6.727 -12.138 1.00 88.38 161 ILE A N 1
ATOM 1316 C CA . ILE A 1 161 ? 11.098 8.073 -12.714 1.00 88.38 161 ILE A CA 1
ATOM 1317 C C . ILE A 1 161 ? 12.386 8.737 -12.223 1.00 88.38 161 ILE A C 1
ATOM 1319 O O . ILE A 1 161 ? 12.576 8.921 -11.019 1.00 88.38 161 ILE A O 1
ATOM 1323 N N . GLN A 1 162 ? 13.258 9.119 -13.155 1.00 85.38 162 GLN A N 1
ATOM 1324 C CA . GLN A 1 162 ? 14.510 9.833 -12.891 1.00 85.38 162 GLN A CA 1
ATOM 1325 C C . GLN A 1 162 ? 14.612 11.041 -13.831 1.00 85.38 162 GLN A C 1
ATOM 1327 O O . GLN A 1 162 ? 15.053 10.922 -14.976 1.00 85.38 162 GLN A O 1
ATOM 1332 N N . GLY A 1 163 ? 14.170 12.210 -13.359 1.00 81.56 163 GLY A N 1
ATOM 1333 C CA . GLY A 1 163 ? 13.973 13.378 -14.224 1.00 81.56 163 GLY A CA 1
ATOM 1334 C C . GLY A 1 163 ? 12.975 13.056 -15.341 1.00 81.56 163 GLY A C 1
ATOM 1335 O O . GLY A 1 163 ? 11.915 12.502 -15.074 1.00 81.56 163 GLY A O 1
ATOM 1336 N N . ASP A 1 164 ? 13.349 13.324 -16.592 1.00 84.25 164 ASP A N 1
ATOM 1337 C CA . ASP A 1 164 ? 12.504 13.041 -17.764 1.00 84.25 164 ASP A CA 1
ATOM 1338 C C . ASP A 1 164 ? 12.495 11.554 -18.176 1.00 84.25 164 ASP A C 1
ATOM 1340 O O . ASP A 1 164 ? 11.764 11.152 -19.087 1.00 84.25 164 ASP A O 1
ATOM 1344 N N . LEU A 1 165 ? 13.334 10.716 -17.553 1.00 87.06 165 LEU A N 1
ATOM 1345 C CA . LEU A 1 165 ? 13.408 9.295 -17.873 1.00 87.06 165 LEU A CA 1
ATOM 1346 C C . LEU A 1 165 ? 12.351 8.514 -17.091 1.00 87.06 165 LEU A C 1
ATOM 1348 O O . LEU A 1 165 ? 12.382 8.456 -15.864 1.00 87.06 165 LEU A O 1
ATOM 1352 N N . VAL A 1 166 ? 11.470 7.844 -17.833 1.00 91.38 166 VAL A N 1
ATOM 1353 C CA . VAL A 1 166 ? 10.433 6.953 -17.301 1.00 91.38 166 VAL A CA 1
ATOM 1354 C C . VAL A 1 166 ? 10.735 5.519 -17.736 1.00 91.38 166 VAL A C 1
ATOM 1356 O O . VAL A 1 166 ? 10.538 5.157 -18.903 1.00 91.38 166 VAL A O 1
ATOM 1359 N N . GLU A 1 167 ? 11.187 4.681 -16.806 1.00 93.38 167 GLU A N 1
ATOM 1360 C CA . GLU A 1 167 ? 11.383 3.246 -17.025 1.00 93.38 167 GLU A CA 1
ATOM 1361 C C . GLU A 1 167 ? 10.203 2.468 -16.442 1.00 93.38 167 GLU A C 1
ATOM 1363 O O . GLU A 1 167 ? 9.891 2.584 -15.261 1.00 93.38 167 GLU A O 1
ATOM 1368 N N . ILE A 1 168 ? 9.547 1.648 -17.265 1.00 94.62 168 ILE A N 1
ATOM 1369 C CA . ILE A 1 168 ? 8.481 0.751 -16.814 1.00 94.62 168 ILE A CA 1
ATOM 1370 C C . ILE A 1 168 ? 8.898 -0.669 -17.152 1.00 94.62 168 ILE A C 1
ATOM 1372 O O . ILE A 1 168 ? 9.218 -0.975 -18.299 1.00 94.62 168 ILE A O 1
ATOM 1376 N N . ARG A 1 169 ? 8.875 -1.537 -16.147 1.00 93.56 169 ARG A N 1
ATOM 1377 C CA . ARG A 1 169 ? 9.180 -2.958 -16.272 1.00 93.56 169 ARG A CA 1
ATOM 1378 C C . ARG A 1 169 ? 7.979 -3.765 -15.825 1.00 93.56 169 ARG A C 1
ATOM 1380 O O . ARG A 1 169 ? 7.541 -3.652 -14.682 1.00 93.56 169 ARG A O 1
ATOM 1387 N N . LYS A 1 170 ? 7.451 -4.593 -16.720 1.00 91.94 170 LYS A N 1
ATOM 1388 C CA . LYS A 1 170 ? 6.471 -5.614 -16.352 1.00 91.94 170 LYS A CA 1
ATOM 1389 C C . LYS A 1 170 ? 7.181 -6.766 -15.650 1.00 91.94 170 LYS A C 1
ATOM 1391 O O . LYS A 1 170 ? 8.324 -7.074 -15.979 1.00 91.94 170 LYS A O 1
ATOM 1396 N N . ILE A 1 171 ? 6.505 -7.416 -14.711 1.00 86.31 171 ILE A N 1
ATOM 1397 C CA . ILE A 1 171 ? 7.003 -8.683 -14.179 1.00 86.31 171 ILE A CA 1
ATOM 1398 C C . ILE A 1 171 ? 6.686 -9.841 -15.126 1.00 86.31 171 ILE A C 1
ATOM 1400 O O . ILE A 1 171 ? 5.593 -9.912 -15.687 1.00 86.31 171 ILE A O 1
ATOM 1404 N N . ASP A 1 172 ? 7.619 -10.785 -15.219 1.00 74.69 172 ASP A N 1
ATOM 1405 C CA . ASP A 1 172 ? 7.443 -12.060 -15.930 1.00 74.69 172 ASP A CA 1
ATOM 1406 C C . ASP A 1 172 ? 7.385 -13.263 -14.963 1.00 74.69 172 ASP A C 1
ATOM 1408 O O . ASP A 1 172 ? 7.414 -14.422 -15.379 1.00 74.69 172 ASP A O 1
ATOM 1412 N N . GLY A 1 173 ? 7.308 -13.003 -13.652 1.00 86.62 173 GLY A N 1
ATOM 1413 C CA . GLY A 1 173 ? 7.434 -14.008 -12.598 1.00 86.62 173 GLY A CA 1
ATOM 1414 C C . GLY A 1 173 ? 6.258 -14.077 -11.624 1.00 86.62 173 GLY A C 1
ATOM 1415 O O . GLY A 1 173 ? 5.201 -13.477 -11.808 1.00 86.62 173 GLY A O 1
ATOM 1416 N N . ASN A 1 174 ? 6.475 -14.831 -10.547 1.00 93.06 174 ASN A N 1
ATOM 1417 C CA . ASN A 1 174 ? 5.514 -14.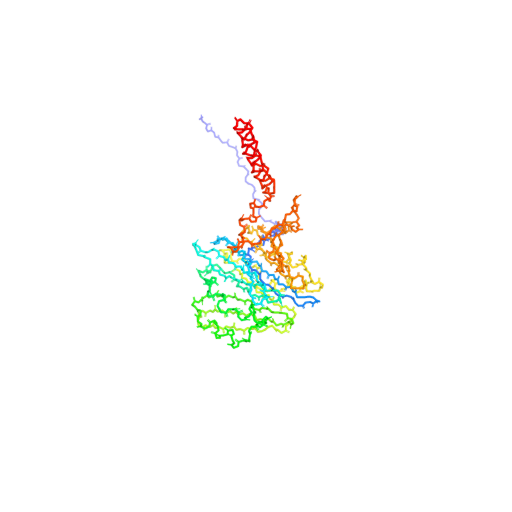982 -9.453 1.00 93.06 174 ASN A CA 1
ATOM 1418 C C . ASN A 1 174 ? 5.673 -13.909 -8.374 1.00 93.06 174 ASN A C 1
ATOM 1420 O O . ASN A 1 174 ? 4.986 -13.969 -7.364 1.00 93.06 174 ASN A O 1
ATOM 1424 N N . TYR A 1 175 ? 6.594 -12.965 -8.531 1.00 94.81 175 TYR A N 1
ATOM 1425 C CA . TYR A 1 175 ? 6.786 -11.908 -7.555 1.00 94.81 175 TYR A CA 1
ATOM 1426 C C . TYR A 1 175 ? 7.429 -10.674 -8.185 1.00 94.81 175 TYR A C 1
ATOM 1428 O O . TYR A 1 175 ? 8.014 -10.742 -9.267 1.00 94.81 175 TYR A O 1
ATOM 1436 N N . LEU A 1 176 ? 7.299 -9.554 -7.482 1.00 94.25 176 LEU A N 1
ATOM 1437 C CA . LEU A 1 176 ? 8.019 -8.310 -7.707 1.00 94.25 176 LEU A CA 1
ATOM 1438 C C . LEU A 1 176 ? 8.559 -7.845 -6.362 1.00 94.25 176 LEU A C 1
ATOM 1440 O O . LEU A 1 176 ? 7.847 -7.922 -5.363 1.00 94.25 176 LEU A O 1
ATOM 1444 N N . SER A 1 177 ? 9.780 -7.331 -6.341 1.00 92.00 177 SER A N 1
ATOM 1445 C CA . SER A 1 177 ? 10.377 -6.750 -5.147 1.00 92.00 177 SER A CA 1
ATOM 1446 C C . SER A 1 177 ? 11.039 -5.427 -5.519 1.00 92.00 177 SER A C 1
ATOM 1448 O O . SER A 1 177 ? 11.727 -5.330 -6.536 1.00 92.00 177 SER A O 1
ATOM 1450 N N . VAL A 1 178 ? 10.806 -4.385 -4.730 1.00 90.25 178 VAL A N 1
ATOM 1451 C CA . VAL A 1 178 ? 11.436 -3.074 -4.896 1.00 90.25 178 VAL A CA 1
ATOM 1452 C C . VAL A 1 178 ? 11.872 -2.605 -3.523 1.00 90.25 178 VAL A C 1
ATOM 1454 O O . VAL A 1 178 ? 11.049 -2.480 -2.622 1.00 90.25 178 VAL A O 1
ATOM 1457 N N . ALA A 1 179 ? 13.161 -2.348 -3.358 1.00 87.00 179 ALA A N 1
ATOM 1458 C CA . ALA A 1 179 ? 13.724 -1.835 -2.123 1.00 87.00 179 ALA A CA 1
ATOM 1459 C C . ALA A 1 179 ? 14.456 -0.514 -2.365 1.00 87.00 179 ALA A C 1
ATOM 1461 O O . ALA A 1 179 ? 15.016 -0.263 -3.439 1.00 87.00 179 ALA A O 1
ATOM 1462 N N . TYR A 1 180 ? 14.463 0.323 -1.337 1.00 82.31 180 TYR A N 1
ATOM 1463 C CA . TYR A 1 180 ? 15.268 1.526 -1.265 1.00 82.31 180 TYR A CA 1
ATOM 1464 C C . TYR A 1 180 ? 16.189 1.466 -0.048 1.00 82.31 180 TYR A C 1
ATOM 1466 O O . TYR A 1 180 ? 15.786 1.086 1.054 1.00 82.31 180 TYR A O 1
ATOM 1474 N N . GLN A 1 181 ? 17.445 1.830 -0.291 1.00 76.94 181 GLN A N 1
ATOM 1475 C CA . GLN A 1 181 ? 18.504 1.891 0.702 1.00 76.94 181 GLN A CA 1
ATOM 1476 C C . GLN A 1 181 ? 18.758 3.340 1.086 1.00 76.94 181 GLN A C 1
ATOM 1478 O O . GLN A 1 181 ? 19.025 4.168 0.219 1.00 76.94 181 GLN A O 1
ATOM 1483 N N . TYR A 1 182 ? 18.734 3.607 2.386 1.00 71.25 182 TYR A N 1
ATOM 1484 C CA . TYR A 1 182 ? 19.147 4.883 2.955 1.00 71.25 182 TYR A CA 1
ATOM 1485 C C . TYR A 1 182 ? 20.676 4.981 2.909 1.00 71.25 182 TYR A C 1
ATOM 1487 O O . TYR A 1 182 ? 21.371 4.002 3.205 1.00 71.25 182 TYR A O 1
ATOM 1495 N N . SER A 1 183 ? 21.208 6.138 2.514 1.00 63.06 183 SER A N 1
ATOM 1496 C CA . SER A 1 183 ? 22.655 6.349 2.501 1.00 63.06 183 SER A CA 1
ATOM 1497 C C . SER A 1 183 ? 23.172 6.376 3.938 1.00 63.06 183 SER A C 1
ATOM 1499 O O . SER A 1 183 ? 22.722 7.177 4.754 1.00 63.06 183 SER A O 1
ATOM 1501 N N . THR A 1 184 ? 24.145 5.525 4.268 1.00 57.19 184 THR A N 1
ATOM 1502 C CA . THR A 1 184 ? 24.857 5.614 5.548 1.00 57.19 184 THR A CA 1
ATOM 1503 C C . THR A 1 184 ? 26.281 6.098 5.314 1.00 57.19 184 THR A C 1
ATOM 1505 O O . THR A 1 184 ? 26.975 5.619 4.417 1.00 57.19 184 THR A O 1
ATOM 1508 N N . ASP A 1 185 ? 26.761 6.992 6.181 1.00 50.91 185 ASP A N 1
ATOM 1509 C CA . ASP A 1 185 ? 28.139 7.518 6.167 1.00 50.91 185 ASP A CA 1
ATOM 1510 C C . ASP A 1 185 ? 29.228 6.429 6.290 1.00 50.91 185 ASP A C 1
ATOM 1512 O O . ASP A 1 185 ? 30.420 6.697 6.146 1.00 50.91 185 ASP A O 1
ATOM 1516 N N . SER A 1 186 ? 28.848 5.184 6.586 1.00 48.16 186 SER A N 1
ATOM 1517 C CA . SER A 1 186 ? 29.755 4.107 6.977 1.00 48.16 186 SER A CA 1
ATOM 1518 C C . SER A 1 186 ? 30.278 3.228 5.836 1.00 48.16 186 SER A C 1
ATOM 1520 O O . SER A 1 186 ? 31.186 2.439 6.083 1.00 48.16 186 SER A O 1
ATOM 1522 N N . GLY A 1 187 ? 29.765 3.332 4.602 1.00 44.19 187 GLY A N 1
ATOM 1523 C CA . GLY A 1 187 ? 30.306 2.591 3.446 1.00 44.19 187 GLY A CA 1
ATOM 1524 C C . GLY A 1 187 ? 30.329 1.057 3.594 1.00 44.19 187 GLY A C 1
ATOM 1525 O O . GLY A 1 187 ? 31.075 0.380 2.884 1.00 44.19 187 GLY A O 1
ATOM 1526 N N . ILE A 1 188 ? 29.553 0.496 4.527 1.00 44.28 188 ILE A N 1
ATOM 1527 C CA . ILE A 1 188 ? 29.475 -0.951 4.752 1.00 44.28 188 ILE A CA 1
ATOM 1528 C C . ILE A 1 188 ? 28.581 -1.571 3.669 1.00 44.28 188 ILE A C 1
ATOM 1530 O O . ILE A 1 188 ? 27.525 -1.039 3.336 1.00 44.28 188 ILE A O 1
ATOM 1534 N N . ASN A 1 189 ? 29.020 -2.704 3.111 1.00 46.31 189 ASN A N 1
ATOM 1535 C CA . ASN A 1 189 ? 28.242 -3.536 2.192 1.00 46.31 189 ASN A CA 1
ATOM 1536 C C . ASN A 1 189 ? 27.043 -4.128 2.941 1.00 46.31 189 ASN A C 1
ATOM 1538 O O . ASN A 1 189 ? 27.209 -4.987 3.803 1.00 46.31 189 ASN A O 1
ATOM 1542 N N . MET A 1 190 ? 25.848 -3.665 2.606 1.00 46.88 190 MET A N 1
ATOM 1543 C CA . MET A 1 190 ? 24.615 -3.977 3.322 1.00 46.88 190 MET A CA 1
ATOM 1544 C C . MET A 1 190 ? 23.559 -4.595 2.383 1.00 46.88 190 MET A C 1
ATOM 1546 O O . MET A 1 190 ? 23.797 -4.665 1.172 1.00 46.88 190 MET A O 1
ATOM 1550 N N . PRO A 1 191 ? 22.412 -5.083 2.904 1.00 52.03 191 PRO A N 1
ATOM 1551 C CA . PRO A 1 191 ? 21.412 -5.790 2.117 1.00 52.03 191 PRO A CA 1
ATOM 1552 C C . PRO A 1 191 ? 20.817 -4.881 1.018 1.00 52.03 191 PRO A C 1
ATOM 1554 O O . PRO A 1 191 ? 19.899 -4.106 1.245 1.00 52.03 191 PRO A O 1
ATOM 1557 N N . SER A 1 192 ? 21.335 -4.980 -0.206 1.00 68.31 192 SER A N 1
ATOM 1558 C CA . SER A 1 192 ? 20.851 -4.233 -1.373 1.00 68.31 192 SER A CA 1
ATOM 1559 C C . SER A 1 192 ? 19.491 -4.757 -1.858 1.00 68.31 192 SER A C 1
ATOM 1561 O O . SER A 1 192 ? 19.005 -5.771 -1.356 1.00 68.31 192 SER A O 1
ATOM 1563 N N . GLN A 1 193 ? 18.895 -4.143 -2.889 1.00 81.94 193 GLN A N 1
ATOM 1564 C CA . GLN A 1 193 ? 17.775 -4.722 -3.660 1.00 81.94 193 GLN A CA 1
ATOM 1565 C C . GLN A 1 193 ? 17.924 -6.244 -3.870 1.00 81.94 193 GLN A C 1
ATOM 1567 O O . GLN A 1 193 ? 16.954 -6.984 -3.752 1.00 81.94 193 GLN A O 1
ATOM 1572 N N . TYR A 1 194 ? 19.152 -6.717 -4.113 1.00 81.88 194 TYR A N 1
ATOM 1573 C CA . TYR A 1 194 ? 19.482 -8.136 -4.255 1.00 81.88 194 TYR A CA 1
ATOM 1574 C C . TYR A 1 194 ? 19.134 -8.978 -3.019 1.00 81.88 194 TYR A C 1
ATOM 1576 O O . TYR A 1 194 ? 18.638 -10.092 -3.146 1.00 81.88 194 TYR A O 1
ATOM 1584 N N . SER A 1 195 ? 19.389 -8.472 -1.816 1.00 83.81 195 SER A N 1
ATOM 1585 C CA . SER A 1 195 ? 19.107 -9.187 -0.569 1.00 83.81 195 SER A CA 1
ATOM 1586 C C . SER A 1 195 ? 17.611 -9.305 -0.275 1.00 83.81 195 SER A C 1
ATOM 1588 O O . SER A 1 195 ? 17.165 -10.370 0.148 1.00 83.81 195 SER A O 1
ATOM 1590 N N . PHE A 1 196 ? 16.845 -8.239 -0.537 1.00 87.19 196 PHE A N 1
ATOM 1591 C CA . PHE A 1 196 ? 15.396 -8.222 -0.391 1.00 87.19 196 PHE A CA 1
ATOM 1592 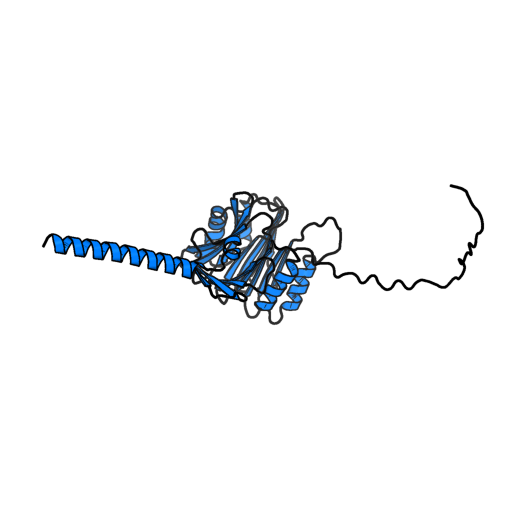C C . PHE A 1 196 ? 14.775 -9.222 -1.353 1.00 87.19 196 PHE A C 1
ATOM 1594 O O . PHE A 1 196 ? 13.978 -10.064 -0.946 1.00 87.19 196 PHE A O 1
ATOM 1601 N N . ASP A 1 197 ? 15.247 -9.201 -2.599 1.00 89.50 197 ASP A N 1
ATOM 1602 C CA . ASP A 1 197 ? 14.855 -10.161 -3.619 1.00 89.50 197 ASP A CA 1
ATOM 1603 C C . ASP A 1 197 ? 15.195 -11.601 -3.211 1.00 89.50 197 ASP A C 1
ATOM 1605 O O . ASP A 1 197 ? 14.327 -12.467 -3.236 1.00 89.50 197 ASP A O 1
ATOM 1609 N N . THR A 1 198 ? 16.420 -11.843 -2.732 1.00 89.75 198 THR A N 1
ATOM 1610 C CA . THR A 1 198 ? 16.888 -13.174 -2.308 1.00 89.75 198 THR A CA 1
ATOM 1611 C C . THR A 1 198 ? 16.066 -13.727 -1.142 1.00 89.75 198 THR A C 1
ATOM 1613 O O . THR A 1 198 ? 15.674 -14.895 -1.159 1.00 89.75 198 THR A O 1
ATOM 1616 N N . GLN A 1 199 ? 15.793 -12.912 -0.117 1.00 90.62 199 GLN A N 1
ATOM 1617 C CA . GLN A 1 199 ? 14.995 -13.348 1.031 1.00 90.62 199 GLN A CA 1
ATOM 1618 C C . GLN A 1 199 ? 13.533 -13.572 0.652 1.00 90.62 199 GLN A C 1
ATOM 1620 O O . GLN A 1 199 ? 12.952 -14.585 1.038 1.00 90.62 199 GLN A O 1
ATOM 1625 N N . LEU A 1 200 ? 12.949 -12.679 -0.151 1.00 92.88 200 LEU A N 1
ATOM 1626 C CA . LEU A 1 200 ? 11.602 -12.878 -0.671 1.00 92.88 200 LEU A CA 1
ATOM 1627 C C . LEU A 1 200 ? 11.517 -14.174 -1.484 1.00 92.88 200 LEU A C 1
ATOM 1629 O O . LEU A 1 200 ? 10.596 -14.962 -1.279 1.00 92.88 200 LEU A O 1
ATOM 1633 N N . GLN A 1 201 ? 12.501 -14.423 -2.352 1.00 93.25 201 GLN A N 1
ATOM 1634 C CA . GLN A 1 201 ? 12.579 -15.622 -3.178 1.00 93.25 201 GLN A CA 1
ATOM 1635 C C . GLN A 1 201 ? 12.633 -16.902 -2.332 1.00 93.25 201 GLN A C 1
ATOM 1637 O O . GLN A 1 201 ? 11.948 -17.877 -2.649 1.00 93.25 201 GLN A O 1
ATOM 1642 N N . ALA A 1 202 ? 13.402 -16.892 -1.239 1.00 93.38 202 ALA A N 1
ATOM 1643 C CA . ALA A 1 202 ? 13.485 -18.011 -0.301 1.00 93.38 202 ALA A CA 1
ATOM 1644 C C . ALA A 1 202 ? 12.142 -18.307 0.395 1.00 93.38 202 ALA A C 1
ATOM 1646 O O . ALA A 1 202 ? 11.869 -19.456 0.746 1.00 93.38 202 ALA A O 1
ATOM 1647 N N . GLU A 1 203 ? 11.281 -17.298 0.550 1.00 94.00 203 GLU A N 1
ATOM 1648 C CA . GLU A 1 203 ? 9.993 -17.422 1.234 1.00 94.00 203 GLU A CA 1
ATOM 1649 C C . GLU A 1 203 ? 8.801 -17.741 0.319 1.00 94.00 203 GLU A C 1
ATOM 1651 O O . GLU A 1 203 ? 7.727 -18.074 0.830 1.00 94.00 203 GLU A O 1
ATOM 1656 N N . LEU A 1 204 ? 8.967 -17.695 -1.012 1.00 94.00 204 LEU A N 1
ATOM 1657 C CA . LEU A 1 204 ? 7.870 -17.861 -1.984 1.00 94.00 204 LEU A CA 1
ATOM 1658 C C . LEU A 1 204 ? 7.090 -19.168 -1.817 1.00 94.00 204 LEU A C 1
ATOM 1660 O O . LEU A 1 204 ? 5.877 -19.207 -2.034 1.00 94.00 204 LEU A O 1
ATOM 1664 N N . ALA A 1 205 ? 7.774 -20.255 -1.455 1.00 93.88 205 ALA A N 1
ATOM 1665 C CA . ALA A 1 205 ? 7.125 -21.539 -1.236 1.00 93.88 205 ALA A CA 1
ATOM 1666 C C . ALA A 1 205 ? 6.213 -21.467 0.001 1.00 93.88 205 ALA A C 1
ATOM 1668 O O . ALA A 1 205 ? 6.680 -21.271 1.128 1.00 93.88 205 ALA A O 1
ATOM 1669 N N . GLY A 1 206 ? 4.903 -21.630 -0.213 1.00 93.12 206 GLY A N 1
ATOM 1670 C CA . GLY A 1 206 ? 3.898 -21.510 0.847 1.00 93.12 206 GLY A CA 1
ATOM 1671 C C . GLY A 1 206 ? 3.837 -20.109 1.460 1.00 93.12 206 GLY A C 1
ATOM 1672 O O . GLY A 1 206 ? 3.641 -19.985 2.673 1.00 93.12 206 GLY A O 1
ATOM 1673 N N . PHE A 1 207 ? 4.084 -19.071 0.649 1.00 97.00 207 PHE A N 1
ATOM 1674 C CA . PHE A 1 207 ? 4.000 -17.680 1.083 1.00 97.00 207 PHE A CA 1
ATOM 1675 C C . PHE A 1 207 ? 2.624 -17.381 1.691 1.00 97.00 207 PHE A C 1
ATOM 1677 O O . PHE A 1 207 ? 1.603 -17.855 1.202 1.00 97.00 207 PHE A O 1
ATOM 1684 N N . ASN A 1 208 ? 2.609 -16.630 2.790 1.00 96.25 208 ASN A N 1
ATOM 1685 C CA . ASN A 1 208 ? 1.401 -16.293 3.541 1.00 96.25 208 ASN A CA 1
ATOM 1686 C C . ASN A 1 208 ? 1.629 -15.026 4.379 1.00 96.25 208 ASN A C 1
ATOM 1688 O O . ASN A 1 208 ? 2.756 -14.530 4.474 1.00 96.25 208 ASN A O 1
ATOM 1692 N N . ARG A 1 209 ? 0.578 -14.559 5.063 1.00 95.94 209 ARG A N 1
ATOM 1693 C CA . ARG A 1 209 ? 0.602 -13.401 5.974 1.00 95.94 209 ARG A CA 1
ATOM 1694 C C . ARG A 1 209 ? 1.793 -13.348 6.911 1.00 95.94 209 ARG A C 1
ATOM 1696 O O . ARG A 1 209 ? 2.455 -12.322 7.027 1.00 95.94 209 ARG A O 1
ATOM 1703 N N . SER A 1 210 ? 2.049 -14.449 7.618 1.00 95.25 210 SER A N 1
ATOM 1704 C CA . SER A 1 210 ? 3.088 -14.480 8.642 1.00 95.25 210 SER A CA 1
ATOM 1705 C C . SER A 1 210 ? 4.463 -14.310 8.014 1.00 95.25 210 SER A C 1
ATOM 1707 O O . SER A 1 210 ? 5.282 -13.579 8.559 1.00 95.25 210 SER A O 1
ATOM 1709 N N . LYS A 1 211 ? 4.710 -14.955 6.869 1.00 96.06 211 LYS A N 1
ATOM 1710 C CA . LYS A 1 211 ? 5.963 -14.805 6.123 1.00 96.06 211 LYS A CA 1
ATOM 1711 C C . LYS A 1 211 ? 6.131 -13.386 5.593 1.00 96.06 211 LYS A C 1
ATOM 1713 O O . LYS A 1 211 ? 7.187 -12.797 5.785 1.00 96.06 211 LYS A O 1
ATOM 1718 N N . GLY A 1 212 ? 5.081 -12.817 5.003 1.00 95.62 212 GLY A N 1
ATOM 1719 C CA . GLY A 1 212 ? 5.107 -11.455 4.478 1.00 95.62 212 GLY A CA 1
ATOM 1720 C C . GLY A 1 212 ? 5.363 -10.397 5.551 1.00 95.62 212 GLY A C 1
ATOM 1721 O O . GLY A 1 212 ? 6.256 -9.572 5.387 1.00 95.62 212 GLY A O 1
ATOM 1722 N N . LEU A 1 213 ? 4.653 -10.457 6.680 1.00 95.06 213 LEU A N 1
ATOM 1723 C CA . LEU A 1 213 ? 4.881 -9.546 7.808 1.00 95.06 213 LEU A CA 1
ATOM 1724 C C . LEU A 1 213 ? 6.276 -9.722 8.423 1.00 95.06 213 LEU A C 1
ATOM 1726 O O . LEU A 1 213 ? 6.933 -8.733 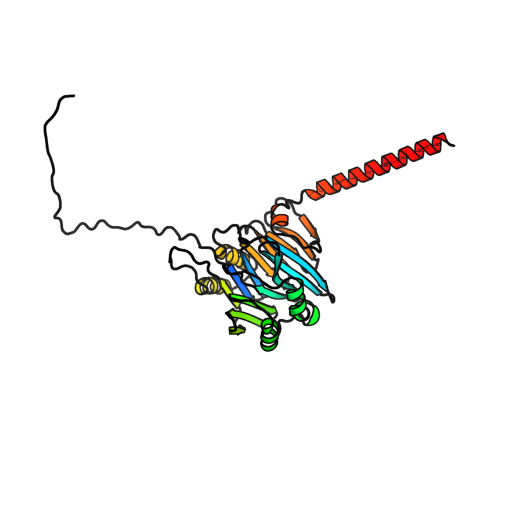8.736 1.00 95.06 213 LEU A O 1
ATOM 1730 N N . ASN A 1 214 ? 6.759 -10.961 8.561 1.00 92.88 214 ASN A N 1
ATOM 1731 C CA . ASN A 1 214 ? 8.113 -11.221 9.055 1.00 92.88 214 ASN A CA 1
ATOM 1732 C C . ASN A 1 214 ? 9.184 -10.693 8.096 1.00 92.88 214 ASN A C 1
ATOM 1734 O O . ASN A 1 214 ? 10.215 -10.211 8.556 1.00 92.88 214 ASN A O 1
ATOM 1738 N N . LEU A 1 215 ? 8.961 -10.787 6.783 1.00 92.19 215 LEU A N 1
ATOM 1739 C CA . LEU A 1 215 ? 9.854 -10.214 5.782 1.00 92.19 215 LEU A CA 1
ATOM 1740 C C . LEU A 1 215 ? 9.890 -8.688 5.923 1.00 92.19 215 LEU A C 1
ATOM 1742 O O . LEU A 1 215 ? 10.964 -8.119 6.075 1.00 92.19 215 LEU A O 1
ATOM 1746 N N . LEU A 1 216 ? 8.731 -8.022 5.973 1.00 92.12 216 LEU A N 1
ATOM 1747 C CA . LEU A 1 216 ? 8.666 -6.571 6.191 1.00 92.12 216 LEU A CA 1
ATOM 1748 C C . LEU A 1 216 ? 9.402 -6.153 7.476 1.00 92.12 216 LEU A C 1
ATOM 1750 O O . LEU A 1 216 ? 10.197 -5.217 7.446 1.00 92.12 216 LEU A O 1
ATOM 1754 N N . ASN A 1 217 ? 9.229 -6.899 8.567 1.00 88.69 217 ASN A N 1
ATOM 1755 C CA . ASN A 1 217 ? 9.898 -6.638 9.844 1.00 88.69 217 ASN A CA 1
ATOM 1756 C C . ASN A 1 217 ? 11.419 -6.853 9.820 1.00 88.69 217 ASN A C 1
ATOM 1758 O O . ASN A 1 217 ? 12.151 -6.249 10.600 1.00 88.69 217 ASN A O 1
ATOM 1762 N N . GLN A 1 218 ? 11.914 -7.762 8.980 1.00 86.06 218 GLN A N 1
ATOM 1763 C CA . GLN A 1 218 ? 13.355 -7.975 8.827 1.00 86.06 218 GLN A CA 1
ATOM 1764 C C . GLN A 1 218 ? 14.021 -6.790 8.125 1.00 86.06 218 GLN A C 1
ATOM 1766 O O . GLN A 1 218 ? 15.146 -6.432 8.464 1.00 86.06 218 GLN A O 1
ATOM 1771 N N . PHE A 1 219 ? 13.320 -6.164 7.178 1.00 81.62 219 PHE A N 1
ATOM 1772 C CA . PHE A 1 219 ? 13.877 -5.098 6.344 1.00 81.62 219 PHE A CA 1
ATOM 1773 C C . PHE A 1 219 ? 13.624 -3.679 6.857 1.00 81.62 219 PHE A C 1
ATOM 1775 O O . PHE A 1 219 ? 14.319 -2.761 6.443 1.00 81.62 219 PHE A O 1
ATOM 1782 N N . SER A 1 220 ? 12.701 -3.488 7.795 1.00 76.06 220 SER A N 1
ATOM 1783 C CA . SER A 1 220 ? 12.499 -2.219 8.515 1.00 76.06 220 SER A CA 1
ATOM 1784 C C . SER A 1 220 ? 13.673 -1.845 9.440 1.00 76.06 220 SER A C 1
ATOM 1786 O O . SER A 1 220 ? 13.829 -0.677 9.803 1.00 76.06 220 SER A O 1
ATOM 1788 N N . GLY A 1 221 ? 14.525 -2.811 9.808 1.00 67.00 221 GLY A N 1
ATOM 1789 C CA . GLY A 1 221 ? 15.674 -2.601 10.694 1.00 67.00 221 GLY A CA 1
ATOM 1790 C C . GLY A 1 221 ? 15.269 -2.127 12.097 1.00 67.00 221 GLY A C 1
ATOM 1791 O O . GLY A 1 221 ? 14.193 -2.450 12.602 1.00 67.00 221 GLY A O 1
ATOM 1792 N N . ALA A 1 222 ? 16.126 -1.336 12.747 1.00 61.97 222 ALA A N 1
ATOM 1793 C CA . ALA A 1 222 ? 15.855 -0.762 14.073 1.00 61.97 222 ALA A CA 1
ATOM 1794 C C . ALA A 1 222 ? 15.026 0.547 14.046 1.00 61.97 222 ALA A C 1
ATOM 1796 O O . ALA A 1 222 ? 14.833 1.178 15.088 1.00 61.97 222 ALA A O 1
ATOM 1797 N N . ARG A 1 223 ? 14.544 1.001 12.876 1.00 69.56 223 ARG A N 1
ATOM 1798 C CA . ARG A 1 223 ? 13.810 2.273 12.765 1.00 69.56 223 ARG A CA 1
ATOM 1799 C C . ARG A 1 223 ? 12.369 2.138 13.253 1.00 69.56 223 ARG A C 1
ATOM 1801 O O . ARG A 1 223 ? 11.534 1.495 12.624 1.00 69.56 223 ARG A O 1
ATOM 1808 N N . GLN A 1 224 ? 12.057 2.853 14.331 1.00 73.44 224 GLN A N 1
ATOM 1809 C CA . GLN A 1 224 ? 10.694 2.975 14.863 1.00 73.44 224 GLN A CA 1
ATOM 1810 C C . GLN A 1 224 ? 9.775 3.824 13.965 1.00 73.44 224 GLN A C 1
ATOM 1812 O O . GLN A 1 224 ? 8.558 3.759 14.074 1.00 73.44 224 GLN A O 1
ATOM 1817 N N . SER A 1 225 ? 10.328 4.591 13.025 1.00 80.00 225 SER A N 1
ATOM 1818 C CA . SER A 1 225 ? 9.536 5.359 12.062 1.00 80.00 225 SER A CA 1
ATOM 1819 C C . SER A 1 225 ? 8.940 4.512 10.931 1.00 80.00 225 SER A C 1
ATOM 1821 O O . SER A 1 225 ? 8.245 5.058 10.084 1.00 80.00 225 SER A O 1
ATOM 1823 N N . ILE A 1 226 ? 9.179 3.196 10.879 1.00 86.69 226 ILE A N 1
ATOM 1824 C CA . ILE A 1 226 ? 8.605 2.354 9.825 1.00 86.69 226 ILE A CA 1
ATOM 1825 C C . ILE A 1 226 ? 7.182 1.915 10.182 1.00 86.69 226 ILE A C 1
ATOM 1827 O O . ILE A 1 226 ? 6.933 1.316 11.233 1.00 86.69 226 ILE A O 1
ATOM 1831 N N . VAL A 1 227 ? 6.262 2.149 9.248 1.00 93.12 227 VAL A N 1
ATOM 1832 C CA . VAL A 1 227 ? 4.940 1.520 9.204 1.00 93.12 227 VAL A CA 1
ATOM 1833 C C . VAL A 1 227 ? 4.952 0.448 8.120 1.00 93.12 227 VAL A C 1
ATOM 1835 O O . VAL A 1 227 ? 5.249 0.744 6.962 1.00 93.12 227 VAL A O 1
ATOM 1838 N N . SER A 1 228 ? 4.618 -0.791 8.477 1.00 95.06 228 SER A N 1
ATOM 1839 C CA . SER A 1 228 ? 4.503 -1.882 7.506 1.00 95.06 228 SER A CA 1
ATOM 1840 C C . SER A 1 228 ? 3.043 -2.129 7.163 1.00 95.06 228 SER A C 1
ATOM 1842 O O . SER A 1 228 ? 2.194 -2.271 8.043 1.00 95.06 228 SER A O 1
ATOM 1844 N N . LEU A 1 229 ? 2.768 -2.200 5.867 1.00 97.25 229 LEU A N 1
ATOM 1845 C CA . LEU A 1 229 ? 1.472 -2.489 5.277 1.00 97.25 229 LEU A CA 1
ATOM 1846 C C . LEU A 1 229 ? 1.529 -3.863 4.621 1.00 97.25 229 LEU A C 1
ATOM 1848 O O . LEU A 1 229 ? 2.448 -4.132 3.851 1.00 97.25 229 LEU A O 1
ATOM 1852 N N . PHE A 1 230 ? 0.543 -4.715 4.880 1.00 97.88 230 PHE A N 1
ATOM 1853 C CA . PHE A 1 230 ? 0.411 -6.010 4.219 1.00 97.88 230 PHE A CA 1
ATOM 1854 C C . PHE A 1 230 ? -1.036 -6.228 3.781 1.00 97.88 230 PHE A C 1
ATOM 1856 O O . PHE A 1 230 ? -1.927 -6.303 4.621 1.00 97.88 230 PHE A O 1
ATOM 1863 N N . PHE A 1 231 ? -1.289 -6.303 2.477 1.00 98.38 231 PHE A N 1
ATOM 1864 C CA . PHE A 1 231 ? -2.634 -6.430 1.919 1.00 98.38 231 PHE A CA 1
ATOM 1865 C C . PHE A 1 231 ? -2.873 -7.833 1.357 1.00 98.38 231 PHE A C 1
ATOM 1867 O O . PHE A 1 231 ? -2.071 -8.355 0.580 1.00 98.38 231 PHE A O 1
ATOM 1874 N N . GLU A 1 232 ? -4.015 -8.405 1.736 1.00 97.50 232 GLU A N 1
ATOM 1875 C CA . GLU A 1 232 ? -4.543 -9.676 1.250 1.00 97.50 232 GLU A CA 1
ATOM 1876 C C . GLU A 1 232 ? -5.828 -9.442 0.447 1.00 97.50 232 GLU A C 1
ATOM 1878 O O . GLU A 1 232 ? -6.913 -9.334 1.027 1.00 97.50 232 GLU A O 1
ATOM 1883 N N . PRO A 1 233 ? -5.742 -9.384 -0.891 1.00 96.50 233 PRO A N 1
ATOM 1884 C CA . PRO A 1 233 ? -6.898 -9.189 -1.761 1.00 96.50 233 PRO A CA 1
ATOM 1885 C C . PRO A 1 233 ? -7.971 -10.262 -1.634 1.00 96.50 233 PRO A C 1
ATOM 1887 O O . PRO A 1 233 ? -9.147 -9.960 -1.783 1.00 96.50 233 PRO A O 1
ATOM 1890 N N . ALA A 1 234 ? -7.581 -11.513 -1.374 1.00 95.69 234 ALA A N 1
ATOM 1891 C CA . ALA A 1 234 ? -8.530 -12.619 -1.254 1.00 95.69 234 ALA A CA 1
ATOM 1892 C C . ALA A 1 234 ? -9.490 -12.430 -0.068 1.00 95.69 234 ALA A C 1
ATOM 1894 O O . ALA A 1 234 ? -10.650 -12.833 -0.142 1.00 95.69 234 ALA A O 1
ATOM 1895 N N . GLU A 1 235 ? -9.018 -11.779 1.000 1.00 96.94 235 GLU A N 1
ATOM 1896 C CA . GLU A 1 235 ? -9.810 -11.486 2.195 1.00 96.94 235 GLU A CA 1
ATOM 1897 C C . GLU A 1 235 ? -10.271 -10.022 2.278 1.00 96.94 235 GLU A C 1
ATOM 1899 O O . GLU A 1 235 ? -11.028 -9.694 3.190 1.00 96.94 235 GLU A O 1
ATOM 1904 N N . ASN A 1 236 ? -9.825 -9.146 1.369 1.00 97.56 236 ASN A N 1
ATOM 1905 C CA . ASN A 1 236 ? -10.022 -7.694 1.435 1.00 97.56 236 ASN A CA 1
ATOM 1906 C C . ASN A 1 236 ? -9.548 -7.079 2.767 1.00 97.56 236 ASN A C 1
ATOM 1908 O O . ASN A 1 236 ? -10.207 -6.216 3.354 1.00 97.56 236 ASN A O 1
ATOM 1912 N N . LYS A 1 237 ? -8.376 -7.516 3.247 1.00 98.44 237 LYS A N 1
ATOM 1913 C CA . LYS A 1 237 ? -7.816 -7.088 4.539 1.00 98.44 237 LYS A CA 1
ATOM 1914 C C . LYS A 1 237 ? -6.434 -6.487 4.397 1.00 98.44 237 LYS A C 1
ATOM 1916 O O . LYS A 1 237 ? -5.524 -7.116 3.860 1.00 98.44 237 LYS A O 1
ATOM 1921 N N . LEU A 1 238 ? -6.276 -5.284 4.934 1.00 98.62 238 LEU A N 1
ATOM 1922 C CA . LEU A 1 238 ? -4.995 -4.605 5.066 1.00 98.62 238 LEU A CA 1
ATOM 1923 C C . LEU A 1 238 ? -4.525 -4.682 6.515 1.00 98.62 238 LEU A C 1
ATOM 1925 O O . LEU A 1 238 ? -5.158 -4.128 7.406 1.00 98.62 238 LEU A O 1
ATOM 1929 N N . TYR A 1 239 ? -3.393 -5.325 6.739 1.00 98.44 239 TYR A N 1
ATOM 1930 C CA . TYR A 1 239 ? -2.721 -5.414 8.026 1.00 98.44 239 TYR A CA 1
ATOM 1931 C C . TYR A 1 239 ? -1.683 -4.307 8.156 1.00 98.44 239 TYR A C 1
ATOM 1933 O O . TYR A 1 239 ? -0.954 -4.017 7.207 1.00 98.44 239 TYR A O 1
ATOM 1941 N N . ILE A 1 240 ? -1.620 -3.700 9.336 1.00 97.56 240 ILE A N 1
ATOM 1942 C CA . ILE A 1 240 ? -0.755 -2.561 9.629 1.00 97.56 240 ILE A CA 1
ATOM 1943 C C . ILE A 1 240 ? 0.027 -2.868 10.905 1.00 97.56 240 ILE A C 1
ATOM 1945 O O . ILE A 1 240 ? -0.562 -3.188 11.941 1.00 97.56 240 ILE A O 1
ATOM 1949 N N . THR A 1 241 ? 1.349 -2.739 10.842 1.00 95.12 241 THR A N 1
ATOM 1950 C CA . THR A 1 241 ? 2.225 -2.739 12.020 1.00 95.12 241 THR A CA 1
ATOM 1951 C C . THR A 1 241 ? 2.922 -1.396 12.139 1.00 95.12 241 THR A C 1
ATOM 1953 O O . THR A 1 241 ? 3.304 -0.784 11.142 1.00 95.12 241 THR A O 1
ATOM 1956 N N . LEU A 1 242 ? 3.076 -0.929 13.374 1.00 92.44 242 LEU A N 1
ATOM 1957 C CA . LEU A 1 242 ? 3.727 0.337 13.711 1.00 92.44 242 LEU A CA 1
ATOM 1958 C C . LEU A 1 242 ? 5.015 0.030 14.473 1.00 92.44 242 LEU A C 1
ATOM 1960 O O . LEU A 1 242 ? 5.082 -0.994 15.150 1.00 92.44 242 LEU A O 1
ATOM 1964 N N . ASP A 1 243 ? 6.020 0.900 14.382 1.00 86.88 243 ASP A N 1
ATOM 1965 C CA . ASP A 1 243 ? 7.271 0.798 15.156 1.00 86.88 243 ASP A CA 1
ATOM 1966 C C . ASP A 1 243 ? 8.031 -0.511 14.989 1.00 86.88 243 ASP A C 1
ATOM 1968 O O . ASP A 1 243 ? 8.695 -0.974 15.918 1.00 86.88 243 ASP A O 1
ATOM 1972 N N . ASN A 1 244 ? 7.900 -1.145 13.827 1.00 81.31 244 ASN A N 1
ATOM 1973 C CA . ASN A 1 244 ? 8.424 -2.488 13.618 1.00 81.31 244 ASN A CA 1
ATOM 1974 C C . ASN A 1 244 ? 7.919 -3.525 14.654 1.00 81.31 244 ASN A C 1
ATOM 1976 O O . ASN A 1 244 ? 8.610 -4.482 14.998 1.00 81.31 244 ASN A O 1
ATOM 1980 N N . ASN A 1 245 ? 6.716 -3.332 15.202 1.00 88.25 245 ASN A N 1
ATOM 1981 C CA . ASN A 1 245 ? 6.128 -4.243 16.173 1.00 88.25 245 ASN A CA 1
ATOM 1982 C C . ASN A 1 245 ? 5.160 -5.219 15.496 1.00 88.25 245 ASN A C 1
ATOM 1984 O O . ASN A 1 245 ? 3.950 -5.010 15.483 1.00 88.25 245 ASN A O 1
ATOM 1988 N N . ILE A 1 246 ? 5.670 -6.346 14.997 1.00 89.00 246 ILE A N 1
ATOM 1989 C CA . ILE A 1 246 ? 4.809 -7.405 14.439 1.00 89.00 246 ILE A CA 1
ATOM 1990 C C . ILE A 1 246 ? 3.945 -8.126 15.473 1.00 89.00 246 ILE A C 1
ATOM 1992 O O . ILE A 1 246 ? 3.065 -8.904 15.093 1.00 89.00 246 ILE A O 1
ATOM 1996 N N . THR A 1 247 ? 4.170 -7.931 16.774 1.00 91.31 247 THR A N 1
ATOM 1997 C CA . THR A 1 247 ? 3.313 -8.560 17.788 1.00 91.31 247 THR A CA 1
ATOM 1998 C C . THR A 1 247 ? 1.953 -7.874 17.853 1.00 91.31 247 THR A C 1
ATOM 2000 O O . THR A 1 247 ? 0.954 -8.573 18.020 1.00 91.31 247 THR A O 1
ATOM 2003 N N . GLN A 1 248 ? 1.911 -6.558 17.605 1.00 93.88 248 GLN A N 1
ATOM 2004 C CA . GLN A 1 248 ? 0.706 -5.734 17.583 1.00 93.88 248 GLN A CA 1
ATOM 2005 C C . GLN A 1 248 ? 0.309 -5.372 16.153 1.00 93.88 248 GLN A C 1
ATOM 2007 O O . GLN A 1 248 ? 0.990 -4.609 15.474 1.00 93.88 248 GLN A O 1
ATOM 2012 N N . ILE A 1 249 ? -0.809 -5.930 15.694 1.00 96.75 249 ILE A N 1
ATOM 2013 C CA . ILE A 1 249 ? -1.283 -5.769 14.317 1.00 96.75 249 ILE A CA 1
ATOM 2014 C C . ILE A 1 249 ? -2.674 -5.152 14.308 1.00 96.75 249 ILE A C 1
ATOM 2016 O O . ILE A 1 249 ? -3.621 -5.726 14.851 1.00 96.75 249 ILE A O 1
ATOM 2020 N N . TRP A 1 250 ? -2.792 -4.024 13.627 1.00 97.81 250 TRP A N 1
ATOM 2021 C CA . TRP A 1 250 ? -4.055 -3.412 13.238 1.00 97.81 250 TRP A CA 1
ATOM 2022 C C . TRP A 1 250 ? -4.541 -4.002 11.915 1.00 97.81 250 TRP A C 1
ATOM 2024 O O . TRP A 1 250 ? -3.729 -4.430 11.095 1.00 97.81 250 TRP A O 1
ATOM 2034 N N . MET A 1 251 ? -5.851 -4.020 11.682 1.00 98.06 251 MET A N 1
ATOM 2035 C CA . MET A 1 251 ? -6.413 -4.496 10.418 1.00 98.06 251 MET A CA 1
ATOM 2036 C C . MET A 1 251 ? -7.526 -3.576 9.928 1.00 98.06 251 MET A C 1
ATOM 2038 O O . MET A 1 251 ? -8.443 -3.260 10.681 1.00 98.06 251 MET A O 1
ATOM 2042 N N . ILE A 1 252 ? -7.440 -3.150 8.667 1.00 98.50 252 ILE A N 1
ATOM 2043 C CA . ILE A 1 252 ? -8.518 -2.474 7.947 1.00 98.50 252 ILE A CA 1
ATOM 2044 C C . ILE A 1 252 ? -9.247 -3.495 7.076 1.00 98.50 252 ILE A C 1
ATOM 2046 O O . ILE A 1 252 ? -8.659 -4.070 6.156 1.00 98.50 252 ILE A O 1
ATOM 2050 N N . ASN A 1 253 ? -10.539 -3.681 7.346 1.00 98.19 253 ASN A N 1
ATOM 2051 C CA . ASN A 1 253 ? -11.438 -4.440 6.488 1.00 98.19 253 ASN A CA 1
ATOM 2052 C C . ASN A 1 253 ? -11.933 -3.513 5.374 1.00 98.19 253 ASN A C 1
ATOM 2054 O O . ASN A 1 253 ? -12.738 -2.608 5.616 1.00 98.19 253 ASN A O 1
ATOM 2058 N N . VAL A 1 254 ? -11.453 -3.745 4.154 1.00 98.06 254 VAL A N 1
ATOM 2059 C CA . VAL A 1 254 ? -11.755 -2.905 2.990 1.00 98.06 254 VAL A CA 1
ATOM 2060 C C . VAL A 1 254 ? -13.230 -3.014 2.594 1.00 98.06 254 VAL A C 1
ATOM 2062 O O . VAL A 1 254 ? -13.803 -2.030 2.139 1.00 98.06 254 VAL A O 1
ATOM 2065 N N . ASP A 1 255 ? -13.888 -4.154 2.823 1.00 96.50 255 ASP A N 1
ATOM 2066 C CA . ASP A 1 255 ? -15.314 -4.313 2.510 1.00 96.50 255 ASP A CA 1
ATOM 2067 C C . ASP A 1 255 ? -16.218 -3.490 3.432 1.00 96.50 255 ASP A C 1
ATOM 2069 O O . ASP A 1 255 ? -17.241 -2.957 2.993 1.00 96.50 255 ASP A O 1
ATOM 2073 N N . GLY A 1 256 ? -15.845 -3.400 4.710 1.00 93.88 256 GLY A N 1
ATOM 2074 C CA . GLY A 1 256 ? -16.610 -2.686 5.732 1.00 93.88 256 GLY A CA 1
ATOM 2075 C C . GLY A 1 256 ? -16.207 -1.225 5.921 1.00 93.88 256 GLY A C 1
ATOM 2076 O O . GLY A 1 256 ? -16.966 -0.467 6.517 1.00 93.88 256 GLY A O 1
ATOM 2077 N N . GLY A 1 257 ? -15.019 -0.829 5.453 1.00 96.38 257 GLY A N 1
ATOM 2078 C CA . GLY A 1 257 ? -14.433 0.466 5.804 1.00 96.38 257 GLY A CA 1
ATOM 2079 C C . GLY A 1 257 ? -14.165 0.597 7.303 1.00 96.38 257 GLY A C 1
ATOM 2080 O O . GLY A 1 257 ? -14.283 1.685 7.864 1.00 96.38 257 GLY A O 1
ATOM 2081 N N . THR A 1 258 ? -13.843 -0.516 7.965 1.00 97.25 258 THR A N 1
ATOM 2082 C CA . THR A 1 258 ? -13.598 -0.573 9.410 1.00 97.25 258 THR A CA 1
ATOM 2083 C C . THR A 1 258 ? -12.132 -0.820 9.705 1.00 97.25 258 THR A C 1
ATOM 2085 O O . THR A 1 258 ? -11.446 -1.486 8.935 1.00 97.25 258 THR A O 1
ATOM 2088 N N . ILE A 1 259 ? -11.672 -0.339 10.854 1.00 97.19 259 ILE A N 1
ATOM 2089 C CA . ILE A 1 259 ? -10.366 -0.639 11.428 1.00 97.19 259 ILE A CA 1
ATOM 2090 C C . ILE A 1 259 ? -10.536 -1.306 12.791 1.00 97.19 259 ILE A C 1
ATOM 2092 O O . ILE A 1 259 ? -11.383 -0.895 13.584 1.00 97.19 259 ILE A O 1
ATOM 2096 N N . GLU A 1 260 ? -9.740 -2.335 13.058 1.00 96.06 260 GLU A N 1
ATOM 2097 C CA . GLU A 1 260 ? -9.809 -3.112 14.292 1.00 96.06 260 GLU A CA 1
ATOM 2098 C C . GLU A 1 260 ? -8.443 -3.574 14.803 1.00 96.06 260 GLU A C 1
ATOM 2100 O O . GLU A 1 260 ? -7.465 -3.670 14.053 1.00 96.06 260 GLU A O 1
ATOM 2105 N N . THR A 1 261 ? -8.381 -3.888 16.097 1.00 95.75 261 THR A N 1
ATOM 2106 C CA . THR A 1 261 ? -7.244 -4.599 16.682 1.00 95.75 261 THR A CA 1
ATOM 2107 C C . THR A 1 261 ? -7.308 -6.069 16.272 1.00 95.75 261 THR A C 1
ATOM 2109 O O . THR A 1 261 ? -8.260 -6.781 16.581 1.00 95.75 261 THR A O 1
ATOM 2112 N N . PHE A 1 262 ? -6.287 -6.546 15.561 1.00 95.94 262 PHE A N 1
ATOM 2113 C CA . PHE A 1 262 ? -6.273 -7.906 15.017 1.00 95.94 262 PHE A CA 1
ATOM 2114 C C . PHE A 1 262 ? -5.466 -8.880 15.879 1.00 95.94 262 PHE A C 1
ATOM 2116 O O . PHE A 1 262 ? -5.892 -10.011 16.112 1.00 95.94 262 PHE A O 1
ATOM 2123 N N . ARG A 1 263 ? -4.291 -8.464 16.370 1.00 95.00 263 ARG A N 1
ATOM 2124 C CA . ARG A 1 263 ? -3.411 -9.319 17.187 1.00 95.00 263 ARG A CA 1
ATOM 2125 C C . ARG A 1 263 ? -2.576 -8.505 18.166 1.00 95.00 263 ARG A C 1
ATOM 2127 O O . ARG A 1 263 ? -2.137 -7.421 17.811 1.00 95.00 263 ARG A O 1
ATOM 2134 N N . GLY A 1 264 ? -2.312 -9.064 19.350 1.00 92.88 264 GLY A N 1
ATOM 2135 C CA . GLY A 1 264 ? -1.336 -8.533 20.316 1.00 92.88 264 GLY A CA 1
ATOM 2136 C C . GLY A 1 264 ? -1.825 -7.381 21.190 1.00 92.88 264 GLY A C 1
ATOM 2137 O O . GLY A 1 264 ? -1.023 -6.773 21.895 1.00 92.88 264 GLY A O 1
ATOM 2138 N N . PHE A 1 265 ? -3.122 -7.083 21.149 1.00 91.62 265 PHE A N 1
ATOM 2139 C CA . PHE A 1 265 ? -3.755 -6.089 22.009 1.00 91.62 265 PHE A CA 1
ATOM 2140 C C . PHE A 1 265 ? -4.454 -6.771 23.179 1.00 91.62 265 PHE A C 1
ATOM 2142 O O . PHE A 1 265 ? -5.010 -7.860 23.029 1.00 91.62 265 PHE A O 1
ATOM 2149 N N . ASP A 1 266 ? -4.475 -6.095 24.325 1.00 89.19 266 ASP A N 1
ATOM 2150 C CA . ASP A 1 266 ? -5.185 -6.565 25.519 1.00 89.19 266 ASP A CA 1
ATOM 2151 C C . ASP A 1 266 ? -6.709 -6.551 25.332 1.00 89.19 266 ASP A C 1
ATOM 2153 O O . ASP A 1 266 ? -7.438 -7.272 26.016 1.00 89.19 266 ASP A O 1
ATOM 2157 N N . GLN A 1 267 ? -7.199 -5.705 24.422 1.00 86.19 267 GLN A N 1
ATOM 2158 C CA . GLN A 1 267 ? -8.615 -5.523 24.134 1.00 86.19 267 GLN A CA 1
ATOM 2159 C C . GLN A 1 267 ? -8.875 -5.564 22.630 1.00 86.19 267 GLN A C 1
ATOM 2161 O O . GLN A 1 267 ? -8.115 -5.028 21.816 1.00 86.19 267 GLN A O 1
ATOM 2166 N N . TYR A 1 268 ? -9.982 -6.215 22.275 1.00 90.56 268 TYR A N 1
ATOM 2167 C CA . TYR A 1 268 ? -10.525 -6.148 20.931 1.00 90.56 268 TYR A CA 1
ATOM 2168 C C . TYR A 1 268 ? -11.299 -4.845 20.762 1.00 90.56 268 TYR A C 1
ATOM 2170 O O . TYR A 1 268 ? -12.131 -4.494 21.601 1.00 90.56 268 TYR A O 1
ATOM 2178 N N . HIS A 1 269 ? -11.028 -4.151 19.670 1.00 89.81 269 HIS A N 1
ATOM 2179 C CA . HIS A 1 269 ? -11.644 -2.886 19.345 1.00 89.81 269 HIS A CA 1
ATOM 2180 C C . HIS A 1 269 ? -11.881 -2.800 17.850 1.00 89.81 269 HIS A C 1
ATOM 2182 O O . HIS A 1 269 ? -11.037 -3.235 17.073 1.00 89.81 269 HIS A O 1
ATOM 2188 N N . ILE A 1 270 ? -13.000 -2.199 17.465 1.00 93.94 270 ILE A N 1
ATOM 2189 C CA . ILE A 1 270 ? -13.400 -2.008 16.075 1.00 93.94 270 ILE A CA 1
ATOM 2190 C C . ILE A 1 270 ? -14.111 -0.663 15.935 1.00 93.94 270 ILE A C 1
ATOM 2192 O O . ILE A 1 270 ? -14.880 -0.254 16.803 1.00 93.94 270 ILE A O 1
ATOM 2196 N N . GLY A 1 271 ? -13.866 0.029 14.829 1.00 91.25 271 GLY A N 1
ATOM 2197 C CA . GLY A 1 271 ? -14.571 1.254 14.478 1.00 91.25 271 GLY A CA 1
ATOM 2198 C C . GLY A 1 271 ? -14.556 1.504 12.978 1.00 91.25 271 GLY A C 1
ATOM 2199 O O . GLY A 1 271 ? -13.764 0.918 12.244 1.00 91.25 271 GLY A O 1
ATOM 2200 N N . ASN A 1 272 ? -15.434 2.387 12.511 1.00 94.81 272 ASN A N 1
ATOM 2201 C CA . ASN A 1 272 ? -15.389 2.854 11.127 1.00 94.81 272 ASN A CA 1
ATOM 2202 C C . ASN A 1 272 ? -14.171 3.762 10.926 1.00 94.81 272 ASN A C 1
ATOM 2204 O O . ASN A 1 272 ? -13.860 4.579 11.795 1.00 94.81 272 ASN A O 1
ATOM 2208 N N . VAL A 1 273 ? -13.524 3.664 9.766 1.00 95.00 273 VAL A N 1
ATOM 2209 C CA . VAL A 1 273 ? -12.507 4.632 9.348 1.00 95.00 273 VAL A CA 1
ATOM 2210 C C . VAL A 1 273 ? -13.215 5.964 9.053 1.00 95.00 273 VAL A C 1
ATOM 2212 O O . VAL A 1 273 ? -14.127 5.987 8.223 1.00 95.00 273 VAL A O 1
ATOM 2215 N N . PRO A 1 274 ? -12.848 7.075 9.718 1.00 92.88 274 PRO A N 1
ATOM 2216 C CA . PRO A 1 274 ? -13.452 8.378 9.453 1.00 92.88 274 PRO A CA 1
ATOM 2217 C C . PRO A 1 274 ? -13.214 8.842 8.011 1.00 92.88 274 PRO A C 1
ATOM 2219 O O . PRO A 1 274 ? -12.213 8.486 7.395 1.00 92.88 274 PRO A O 1
ATOM 2222 N N . GLU A 1 275 ? -14.078 9.719 7.494 1.00 89.25 275 GLU A N 1
ATOM 2223 C CA . GLU A 1 275 ? -13.930 10.283 6.139 1.00 89.25 275 GLU A CA 1
ATOM 2224 C C . GLU A 1 275 ? -12.605 11.045 5.963 1.00 89.25 275 GLU A C 1
ATOM 2226 O O . GLU A 1 275 ? -11.946 10.951 4.927 1.00 89.25 275 GLU A O 1
ATOM 2231 N N . ILE A 1 276 ? -12.175 11.752 7.012 1.00 92.25 276 ILE A N 1
ATOM 2232 C CA . ILE A 1 276 ? -10.882 12.448 7.041 1.00 92.25 276 ILE A CA 1
ATOM 2233 C C . ILE A 1 276 ? -9.685 11.488 7.101 1.00 92.25 276 ILE A C 1
ATOM 2235 O O . ILE A 1 276 ? -8.555 11.926 6.902 1.00 92.25 276 ILE A O 1
ATOM 2239 N N . GLY A 1 277 ? -9.932 10.198 7.339 1.00 96.12 277 GLY A N 1
ATOM 2240 C CA . GLY A 1 277 ? -8.951 9.150 7.574 1.00 96.12 277 GLY A CA 1
ATOM 2241 C C . GLY A 1 277 ? -8.630 8.923 9.050 1.00 96.12 277 GLY A C 1
ATOM 2242 O O . GLY A 1 277 ? -9.080 9.660 9.924 1.00 96.12 277 GLY A O 1
ATOM 2243 N N . ILE A 1 278 ? -7.846 7.881 9.304 1.00 96.00 278 ILE A N 1
ATOM 2244 C CA . ILE A 1 278 ? -7.241 7.568 10.602 1.00 96.00 278 ILE A CA 1
ATOM 2245 C C . ILE A 1 278 ? -5.725 7.585 10.459 1.00 96.00 278 ILE A C 1
ATOM 2247 O O . ILE A 1 278 ? -5.197 7.071 9.470 1.00 96.00 278 ILE A O 1
ATOM 2251 N N . THR A 1 279 ? -5.014 8.196 11.397 1.00 96.00 279 THR A N 1
ATOM 2252 C CA . THR A 1 279 ? -3.562 8.343 11.293 1.00 96.00 279 THR A CA 1
ATOM 2253 C C . THR A 1 279 ? -2.795 7.275 12.065 1.00 96.00 279 THR A C 1
ATOM 2255 O O . THR A 1 279 ? -3.329 6.606 12.947 1.00 96.00 279 THR A O 1
ATOM 2258 N N . SER A 1 280 ? -1.509 7.098 11.764 1.00 94.06 280 SER A N 1
ATOM 2259 C CA . SER A 1 280 ? -0.649 6.200 12.531 1.00 94.06 280 SER A CA 1
ATOM 2260 C C . SER A 1 280 ? -0.501 6.655 13.986 1.00 94.06 280 SER A C 1
ATOM 2262 O O . SER A 1 280 ? -0.365 5.796 14.856 1.00 94.06 280 SER A O 1
ATOM 2264 N N . ASN A 1 281 ? -0.586 7.956 14.297 1.00 91.81 281 ASN A N 1
ATOM 2265 C CA . ASN A 1 281 ? -0.635 8.426 15.682 1.00 91.81 281 ASN A CA 1
ATOM 2266 C C . ASN A 1 281 ? -1.968 8.121 16.363 1.00 91.81 281 ASN A C 1
ATOM 2268 O O . ASN A 1 281 ? -1.952 7.713 17.524 1.00 91.81 281 ASN A O 1
ATOM 2272 N N . ASP A 1 282 ? -3.097 8.223 15.652 1.00 92.31 282 ASP A N 1
ATOM 2273 C CA . ASP A 1 282 ? -4.377 7.749 16.181 1.00 92.31 282 ASP A CA 1
ATOM 2274 C C . ASP A 1 282 ? -4.239 6.283 16.601 1.00 92.31 282 ASP A C 1
ATOM 2276 O O . ASP A 1 282 ? -4.556 5.945 17.733 1.00 92.31 282 ASP A O 1
ATOM 2280 N N . LEU A 1 283 ? -3.659 5.424 15.758 1.00 92.50 283 LEU A N 1
ATOM 2281 C CA . LEU A 1 283 ? -3.440 4.007 16.080 1.00 92.50 283 LEU A CA 1
ATOM 2282 C C . LEU A 1 283 ? -2.471 3.766 17.249 1.00 92.50 283 LEU A C 1
ATOM 2284 O O . LEU A 1 283 ? -2.616 2.780 17.966 1.00 92.50 283 LEU A O 1
ATOM 2288 N N . ARG A 1 284 ? -1.492 4.648 17.478 1.00 88.44 284 ARG A N 1
ATOM 2289 C CA . ARG A 1 284 ? -0.597 4.571 18.653 1.00 88.44 284 ARG A CA 1
ATOM 2290 C C . ARG A 1 284 ? -1.324 4.929 19.942 1.00 88.44 284 ARG A C 1
ATOM 2292 O O . ARG A 1 284 ? -1.083 4.321 20.982 1.00 88.44 284 ARG A O 1
ATOM 2299 N N . ILE A 1 285 ? -2.181 5.947 19.878 1.00 83.94 285 ILE A N 1
ATOM 2300 C CA . ILE A 1 285 ? -2.909 6.484 21.031 1.00 83.94 285 ILE A CA 1
ATOM 2301 C C . ILE A 1 285 ?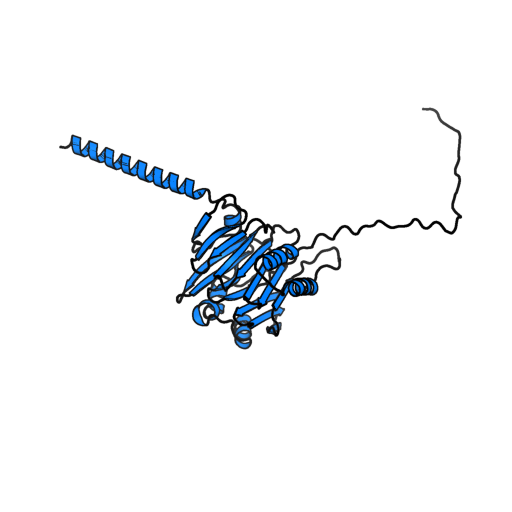 -4.151 5.641 21.334 1.00 83.94 285 ILE A C 1
ATOM 2303 O O . ILE A 1 285 ? -4.549 5.531 22.497 1.00 83.94 285 ILE A O 1
ATOM 2307 N N . LEU A 1 286 ? -4.754 5.029 20.312 1.00 70.25 286 LEU A N 1
ATOM 2308 C CA . LEU A 1 286 ? -5.918 4.155 20.406 1.00 70.25 286 LEU A CA 1
ATOM 2309 C C . LEU A 1 286 ? -5.554 2.826 21.076 1.00 70.25 286 LEU A C 1
ATOM 2311 O O . LEU A 1 286 ? -5.542 1.754 20.488 1.00 70.25 286 LEU A O 1
ATOM 2315 N N . ASN A 1 287 ? -5.387 2.895 22.387 1.00 51.16 287 ASN A N 1
ATOM 2316 C CA . ASN A 1 287 ? -6.032 1.952 23.278 1.00 51.16 287 ASN A CA 1
ATOM 2317 C C . ASN A 1 287 ? -7.494 2.429 23.329 1.00 51.16 287 ASN A C 1
ATOM 2319 O O . ASN A 1 287 ? -7.727 3.484 23.927 1.00 51.16 287 ASN A O 1
ATOM 2323 N N . PHE A 1 288 ? -8.456 1.804 22.624 1.00 50.59 288 PHE A N 1
ATOM 2324 C CA . PHE A 1 288 ? -9.826 2.346 22.524 1.00 50.59 288 PHE A CA 1
ATOM 2325 C C . PHE A 1 288 ? -10.554 2.239 23.877 1.00 50.59 288 PHE A C 1
ATOM 2327 O O . PHE A 1 288 ? -11.485 1.474 24.104 1.00 50.59 288 PHE A O 1
ATOM 2334 N N . SER A 1 289 ? -10.175 3.110 24.796 1.00 43.28 289 SER A N 1
ATOM 2335 C CA . SER A 1 289 ? -10.822 3.354 26.075 1.00 43.28 289 SER A CA 1
ATOM 2336 C C . SER A 1 289 ? -12.088 4.207 25.922 1.00 43.28 289 SER A C 1
ATOM 2338 O O . SER A 1 289 ? -12.756 4.515 26.912 1.00 43.28 289 SER A O 1
ATOM 2340 N N . ASN A 1 290 ? -12.468 4.547 24.686 1.00 48.97 290 ASN A N 1
ATOM 2341 C CA . ASN A 1 290 ? -13.619 5.389 24.407 1.00 48.97 290 ASN A CA 1
ATOM 2342 C C . ASN A 1 290 ? -14.961 4.660 24.395 1.00 48.97 290 ASN A C 1
ATOM 2344 O O . ASN A 1 290 ? -15.960 5.361 24.451 1.00 48.97 290 ASN A O 1
ATOM 2348 N N . GLU A 1 291 ? -15.048 3.326 24.437 1.00 54.56 291 GLU A N 1
ATOM 2349 C CA . GLU A 1 291 ? -16.350 2.689 24.720 1.00 54.56 291 GLU A CA 1
ATOM 2350 C C . GLU A 1 291 ? -16.830 3.050 26.128 1.00 54.56 291 GLU A C 1
ATOM 2352 O O . GLU A 1 291 ? -17.937 3.545 26.298 1.00 54.56 291 GLU A O 1
ATOM 2357 N N . LYS A 1 292 ? -15.949 2.978 27.136 1.00 55.88 292 LYS A N 1
ATOM 2358 C CA . LYS A 1 292 ? -16.297 3.414 28.500 1.00 55.88 292 LYS A CA 1
ATOM 2359 C C . LYS A 1 292 ? -16.548 4.917 28.597 1.00 55.88 292 LYS A C 1
ATOM 2361 O O . LYS A 1 292 ? -17.308 5.349 29.465 1.00 55.88 292 LYS A O 1
ATOM 2366 N N . LEU A 1 293 ? -15.898 5.725 27.757 1.00 54.66 293 LEU A N 1
ATOM 2367 C CA . LEU A 1 293 ? -16.144 7.167 27.708 1.00 54.66 293 LEU A CA 1
ATOM 2368 C C . LEU A 1 293 ? -17.490 7.474 27.033 1.00 54.66 293 LEU A C 1
ATOM 2370 O O . LEU A 1 293 ? -18.264 8.260 27.569 1.00 54.66 293 LEU A O 1
ATOM 2374 N N . MET A 1 294 ? -17.799 6.811 25.917 1.00 59.94 294 MET A N 1
ATOM 2375 C CA . MET A 1 294 ? -19.062 6.927 25.187 1.00 59.94 294 MET A CA 1
ATOM 2376 C C . MET A 1 294 ? -20.230 6.424 26.038 1.00 59.94 294 MET A C 1
ATOM 2378 O O . MET A 1 294 ? -21.226 7.127 26.164 1.00 59.94 294 MET A O 1
ATOM 2382 N N . ASP A 1 295 ? -20.075 5.291 26.726 1.00 69.31 295 ASP A N 1
ATOM 2383 C CA . ASP A 1 295 ? -21.049 4.773 27.689 1.00 69.31 295 ASP A CA 1
ATOM 2384 C C . ASP A 1 295 ? -21.312 5.779 28.807 1.00 69.31 295 ASP A C 1
ATOM 2386 O O . ASP A 1 295 ? -22.460 6.029 29.168 1.00 69.31 295 ASP A O 1
ATOM 2390 N N . ARG A 1 296 ? -20.260 6.416 29.337 1.00 71.44 296 ARG A N 1
ATOM 2391 C CA . ARG A 1 296 ? -20.386 7.468 30.356 1.00 71.44 296 ARG A CA 1
ATOM 2392 C C . ARG A 1 296 ? -21.082 8.718 29.827 1.00 71.44 296 ARG A C 1
ATOM 2394 O O . ARG A 1 296 ? -21.872 9.311 30.560 1.00 71.44 296 ARG A O 1
ATOM 2401 N N . VAL A 1 297 ? -20.815 9.111 28.584 1.00 73.25 297 VAL A N 1
ATOM 2402 C CA . VAL A 1 297 ? -21.481 10.246 27.931 1.00 73.25 297 VAL A CA 1
ATOM 2403 C C . VAL A 1 297 ? -22.957 9.928 27.678 1.00 73.25 297 VAL A C 1
ATOM 2405 O O . VAL A 1 297 ? -23.813 10.748 28.005 1.00 73.25 297 VAL A O 1
ATOM 2408 N N . ILE A 1 298 ? -23.277 8.727 27.189 1.00 80.50 298 ILE A N 1
ATOM 2409 C CA . ILE A 1 298 ? -24.650 8.254 26.963 1.00 80.50 298 ILE A CA 1
ATOM 2410 C C . ILE A 1 298 ? -25.413 8.163 28.291 1.00 80.50 298 ILE A C 1
ATOM 2412 O O . ILE A 1 298 ? -26.511 8.708 28.405 1.00 80.50 298 ILE A O 1
ATOM 2416 N N . LEU A 1 299 ? -24.825 7.557 29.327 1.00 85.62 299 LEU A N 1
ATOM 2417 C CA . LEU A 1 299 ? -25.399 7.508 30.679 1.00 85.62 299 LEU A CA 1
ATOM 2418 C C . LEU A 1 299 ? -25.628 8.912 31.251 1.00 85.62 299 LEU A C 1
ATOM 2420 O O . LEU A 1 299 ? -26.679 9.172 31.839 1.00 85.62 299 LEU A O 1
ATOM 2424 N N . GLY A 1 300 ? -24.679 9.830 31.048 1.00 88.75 300 GLY A N 1
ATOM 2425 C CA . GLY A 1 300 ? -24.812 11.230 31.445 1.00 88.75 300 GLY A CA 1
ATOM 2426 C C . GLY A 1 300 ? -25.976 11.930 30.739 1.00 88.75 300 GLY A C 1
ATOM 2427 O O . GLY A 1 300 ? -26.795 12.576 31.394 1.00 88.75 300 GLY A O 1
ATOM 2428 N N . ALA A 1 301 ? -26.101 11.752 29.423 1.00 89.12 301 ALA A N 1
ATOM 2429 C CA . ALA A 1 301 ? -27.185 12.321 28.627 1.00 89.12 301 ALA A CA 1
ATOM 2430 C C . ALA A 1 301 ? -28.562 11.776 29.046 1.00 89.12 301 ALA A C 1
ATOM 2432 O O . ALA A 1 301 ? -29.499 12.554 29.231 1.00 89.12 301 ALA A O 1
ATOM 2433 N N . ILE A 1 302 ? -28.677 10.462 29.277 1.00 94.19 302 ILE A N 1
ATOM 2434 C CA . ILE A 1 302 ? -29.902 9.827 29.793 1.00 94.19 302 ILE A CA 1
ATOM 2435 C C . ILE A 1 302 ? -30.268 10.398 31.170 1.00 94.19 302 ILE A C 1
ATOM 2437 O O . ILE A 1 302 ? -31.433 10.717 31.417 1.00 94.19 302 ILE A O 1
ATOM 2441 N N . GLY A 1 303 ? -29.283 10.582 32.055 1.00 94.81 303 GLY A N 1
ATOM 2442 C CA . GLY A 1 303 ? -29.486 11.184 33.373 1.00 94.81 303 GLY A CA 1
ATOM 2443 C C . GLY A 1 303 ? -30.041 12.610 33.299 1.00 94.81 303 GLY A C 1
ATOM 2444 O O . GLY A 1 303 ? -31.016 12.929 33.981 1.00 94.81 303 GLY A O 1
ATOM 2445 N N . ILE A 1 304 ? -29.482 13.454 32.427 1.00 94.25 304 ILE A N 1
ATOM 2446 C CA . ILE A 1 304 ? -29.975 14.824 32.196 1.00 94.25 304 ILE A CA 1
ATOM 2447 C C . ILE A 1 304 ? -31.415 14.800 31.666 1.00 94.25 304 ILE A C 1
ATOM 2449 O O . ILE A 1 304 ? -32.268 15.551 32.144 1.00 94.25 304 ILE A O 1
ATOM 2453 N N . LEU A 1 305 ? -31.710 13.910 30.718 1.00 95.19 305 LEU A N 1
ATOM 2454 C CA . LEU A 1 305 ? -33.037 13.797 30.117 1.00 95.19 305 LEU A CA 1
ATOM 2455 C C . LEU A 1 305 ? -34.102 13.385 31.149 1.00 95.19 305 LEU A C 1
ATOM 2457 O O . LEU A 1 305 ? -35.199 13.946 31.171 1.00 95.19 305 LEU A O 1
ATOM 2461 N N . LEU A 1 306 ? -33.761 12.471 32.064 1.00 95.62 306 LEU A N 1
ATOM 2462 C CA . LEU A 1 306 ? -34.625 12.080 33.183 1.00 95.62 306 LEU A CA 1
ATOM 2463 C C . LEU A 1 306 ? -34.886 13.238 34.154 1.00 95.62 306 LEU A C 1
ATOM 2465 O O . LEU A 1 306 ? -36.026 13.424 34.579 1.00 95.62 306 LEU A O 1
ATOM 2469 N N . ILE A 1 307 ? -33.871 14.050 34.472 1.00 95.44 307 ILE A N 1
ATOM 2470 C CA . ILE A 1 307 ? -34.036 15.236 35.331 1.00 95.44 307 ILE A CA 1
ATOM 2471 C C . ILE A 1 307 ? -35.024 16.223 34.699 1.00 95.44 307 ILE A C 1
ATOM 2473 O O . ILE A 1 307 ? -35.911 16.734 35.390 1.00 95.44 307 ILE A O 1
ATOM 2477 N N . ILE A 1 308 ? -34.916 16.460 33.389 1.00 95.25 308 ILE A N 1
ATOM 2478 C CA . ILE A 1 308 ? -35.828 17.341 32.647 1.00 95.25 308 ILE A CA 1
ATOM 2479 C C . ILE A 1 308 ? -37.261 16.791 32.686 1.00 95.25 308 ILE A C 1
ATOM 2481 O O . ILE A 1 308 ? -38.200 17.535 32.979 1.00 95.25 308 ILE A O 1
ATOM 2485 N N . LEU A 1 309 ? -37.445 15.489 32.443 1.00 94.88 309 LEU A N 1
ATOM 2486 C CA . LEU A 1 309 ? -38.763 14.844 32.466 1.00 94.88 309 LEU A CA 1
ATOM 2487 C C . LEU A 1 309 ? -39.424 14.915 33.848 1.00 94.88 309 LEU A C 1
ATOM 2489 O O . LEU A 1 309 ? -40.587 15.304 33.950 1.00 94.88 309 LEU A O 1
ATOM 2493 N N . VAL A 1 310 ? -38.686 14.598 34.916 1.00 94.69 310 VAL A N 1
ATOM 2494 C CA . VAL A 1 310 ? -39.193 14.675 36.297 1.00 94.69 310 VAL A CA 1
ATOM 2495 C C . VAL A 1 310 ? -39.541 16.115 36.671 1.00 94.69 310 VAL A C 1
ATOM 2497 O O . VAL A 1 310 ? -40.598 16.358 37.254 1.00 94.69 310 VAL A O 1
ATOM 2500 N N . SER A 1 311 ? -38.698 17.078 36.294 1.00 93.12 311 SER A N 1
ATOM 2501 C CA . SER A 1 311 ? -38.942 18.500 36.561 1.00 93.12 311 SER A CA 1
ATOM 2502 C C . SER A 1 311 ? -40.232 18.981 35.895 1.00 93.12 311 SER A C 1
ATOM 2504 O O . SER A 1 311 ? -41.066 19.606 36.552 1.00 93.12 311 SER A O 1
ATOM 2506 N N . ASN A 1 312 ? -40.448 18.623 34.626 1.00 92.00 312 ASN A N 1
ATOM 2507 C CA . ASN A 1 312 ? -41.679 18.948 33.905 1.00 92.00 312 ASN A CA 1
ATOM 2508 C C . ASN A 1 312 ? -42.909 18.256 34.507 1.00 92.00 312 ASN A C 1
ATOM 2510 O O . ASN A 1 312 ? -43.953 18.887 34.655 1.00 92.00 312 ASN A O 1
ATOM 2514 N N . PHE A 1 313 ? -42.793 16.990 34.916 1.00 92.38 313 PHE A N 1
ATOM 2515 C CA . PHE A 1 313 ? -43.892 16.263 35.556 1.00 92.38 313 PHE A CA 1
ATOM 2516 C C . PHE A 1 313 ? -44.322 16.905 36.887 1.00 92.38 313 PHE A C 1
ATOM 2518 O O . PHE A 1 313 ? -45.516 17.065 37.146 1.00 92.38 313 PHE A O 1
ATOM 2525 N N . ILE A 1 314 ? -43.361 17.331 37.716 1.00 89.88 314 ILE A N 1
ATOM 2526 C CA . ILE A 1 314 ? -43.637 18.065 38.962 1.00 89.88 314 ILE A CA 1
ATOM 2527 C C . ILE A 1 314 ? -44.314 19.408 38.666 1.00 89.88 314 ILE A C 1
ATOM 2529 O O . ILE A 1 314 ? -45.231 19.799 39.390 1.00 89.88 314 ILE A O 1
ATOM 2533 N N . LEU A 1 315 ? -43.881 20.105 37.610 1.00 86.12 315 LEU A N 1
ATOM 2534 C CA . LEU A 1 315 ? -44.458 21.386 37.208 1.00 86.12 315 LEU A CA 1
ATOM 2535 C C . LEU A 1 315 ? -45.931 21.233 36.803 1.00 86.12 315 LEU A C 1
ATOM 2537 O O . LEU A 1 315 ? -46.775 21.965 37.310 1.00 86.12 315 LEU A O 1
ATOM 2541 N N . ILE A 1 316 ? -46.238 20.232 35.970 1.00 88.12 316 ILE A N 1
ATOM 2542 C CA . ILE A 1 316 ? -47.602 19.921 35.511 1.00 88.12 316 ILE A CA 1
ATOM 2543 C C . ILE A 1 316 ? -48.514 19.580 36.694 1.00 88.12 316 ILE A C 1
ATOM 2545 O O . ILE A 1 316 ? -49.654 20.029 36.750 1.00 88.12 316 ILE A O 1
ATOM 2549 N N . LYS A 1 317 ? -48.011 18.827 37.679 1.00 82.25 317 LYS A N 1
ATOM 2550 C CA . LYS A 1 317 ? -48.789 18.461 38.870 1.00 82.25 317 LYS A CA 1
ATOM 2551 C C . LYS A 1 317 ? -49.053 19.640 39.820 1.00 82.25 317 LYS A C 1
ATOM 2553 O O . LYS A 1 317 ? -49.903 19.525 40.691 1.00 82.25 317 LYS A O 1
ATOM 2558 N N . LYS A 1 318 ? -48.300 20.740 39.708 1.00 76.38 318 LYS A N 1
ATOM 2559 C CA . LYS A 1 318 ? -48.543 21.974 40.476 1.00 76.38 318 LYS A CA 1
ATOM 2560 C C . LYS A 1 318 ? -49.546 22.908 39.804 1.00 76.38 318 LYS A C 1
ATOM 2562 O O . LYS A 1 318 ? -50.096 23.767 40.486 1.00 76.38 318 LYS A O 1
ATOM 2567 N N . THR A 1 319 ? -49.710 22.803 38.488 1.00 80.62 319 THR A N 1
ATOM 2568 C CA . THR A 1 319 ? -50.615 23.654 37.706 1.00 80.62 319 THR A CA 1
ATOM 2569 C C . THR A 1 319 ? -51.968 23.005 37.420 1.00 80.62 319 THR A C 1
ATOM 2571 O O . THR A 1 319 ? -52.885 23.721 37.023 1.00 80.62 319 THR A O 1
ATOM 2574 N N . ALA A 1 320 ? -52.091 21.690 37.621 1.00 66.38 320 ALA A N 1
ATOM 2575 C CA . ALA A 1 320 ? -53.354 20.951 37.670 1.00 66.38 320 ALA A CA 1
ATOM 2576 C C . ALA A 1 320 ? -53.921 20.918 39.097 1.00 66.38 320 ALA A C 1
ATOM 2578 O O . ALA A 1 320 ? -55.161 21.012 39.225 1.00 66.38 320 ALA A O 1
#

Foldseek 3Di:
DDDDDDDDDDDDDDDDPPDDPPPPDPPPPPDQAAAKWKWKWFAAVFIKTKTKDFLPQHWWFWAWDDDQNKIKIWIWHDHPHATATQWMAILQAKTKGKGDAPPCRDHHHPVLVCVLCVCCHRNVVAFDDPVSVCVSCQPDPDAQIWMWTDGPDQWIWIWGHHPPDIDIDTDPDRMDMDMYDHDDPPPDDHCDSVNLVVQVVVQNVVDDDVSRLVSSLSNRGQDQSIKMWMAGSVQQKIWIDGRSDPQWIWIQRRSQQKIWTDGNDPDTDMDHADNVGAMPVNVVVPPPPCVVVVVVVVVVVVVVVVVVVVVVVVVVVVVD